Protein AF-A0A7S1XGS2-F1 (afdb_monomer_lite)

Secondary structure (DSSP, 8-state):
---GGGTT-B-SSSB-EEEEEEEEE--SS-EEEEEEEEEE-SBBSBGGGSSSBGGGGG--TTTT------GGG---B--BTTS-TT-B--SS-TT----TT--------BEEEEEEEEEES-GGGGGGPPPPPHHHHHHHHHHHHHHHHHH-BS-S-TTB--EEEEE------S-PPPPPHHHHHHHHHHHHHHHHHHHHHHHHTPPPPPTTS-TTSPPPHHHHS---

Radius of gyration: 19.4 Å; chains: 1; bounding box: 60×34×54 Å

Foldseek 3Di:
DAPPPQQCAAELFFRFGKFKDWDWDPDVQIKIKMKIKTFNAQFDQAQLNDPHGLLLVLDDPCLQNNDDDDPVSNPQFQRGNQDPRPDGPDPDDPVPDDPPPPRDPPLPQGEMEMEMEMEGPDPVSRVQDDDQDPVLQVLLQVLLLLLQVSRGVPGPDPSYPYYYGYDYDDDDDDDYDPCDVVNSVSSSVSSSSRSNSRRSSRQSVRDADPPPPDPPGRYGSVVVDPHD

Sequence (228 aa):
SSIGVGMGATTADARGGVGQASVLVQLSPRVVVSALVVNNAAGTSLHNGGPSFNAAILEQGAEFGDVRPDSARHDGQYRCKIDGDDMRYAADDPGWMSDASRQTAVHAANTVIGVIAVGVDDSSEAELWGCLERAQLERVAAMAHDGIARALRPAHTPFDGDSLFVVCPQTARKNQSPVTNELIARIGNAAADCVARSLARAIYNAEPLPHNAMDTAPKAYCERFSRQ

pLDDT: mean 83.71, std 16.56, range [40.81, 98.88]

Organism: NCBI:txid1077150

InterPro domains:
  IPR005321 Peptidase S58, DmpA [PF03576] (3-210)
  IPR005321 Peptidase S58, DmpA [PTHR36512] (3-212)
  IPR016117 ArgJ-like domain superfamily [SSF56266] (2-211)

Structure (mmCIF, N/CA/C/O backbone):
data_AF-A0A7S1XGS2-F1
#
_entry.id   AF-A0A7S1XGS2-F1
#
loop_
_atom_site.group_PDB
_atom_site.id
_atom_site.type_symbol
_atom_site.label_atom_id
_atom_site.label_alt_id
_atom_site.label_comp_id
_atom_site.label_asym_id
_atom_site.label_entity_id
_atom_site.label_seq_id
_atom_site.pdbx_PDB_ins_code
_atom_site.Cartn_x
_atom_site.Cartn_y
_atom_site.Cartn_z
_atom_site.occupancy
_atom_site.B_iso_or_equiv
_atom_site.auth_seq_id
_atom_site.auth_comp_id
_atom_site.auth_asym_id
_atom_site.auth_atom_id
_atom_site.pdbx_PDB_model_num
ATOM 1 N N . SER A 1 1 ? -6.243 6.775 -12.473 1.00 40.81 1 SER A N 1
ATOM 2 C CA . SER A 1 1 ? -6.217 8.187 -12.919 1.00 40.81 1 SER A CA 1
ATOM 3 C C . SER A 1 1 ? -5.122 8.949 -12.185 1.00 40.81 1 SER A C 1
ATOM 5 O O . SER A 1 1 ? -5.205 9.112 -10.971 1.00 40.81 1 SER A O 1
ATOM 7 N N . SER A 1 2 ? -4.089 9.420 -12.887 1.00 49.09 2 SER A N 1
ATOM 8 C CA . SER A 1 2 ? -3.029 10.265 -12.315 1.00 49.09 2 SER A CA 1
ATOM 9 C C . SER A 1 2 ? -3.486 11.731 -12.225 1.00 49.09 2 SER A C 1
ATOM 11 O O . SER A 1 2 ? -3.139 12.572 -13.048 1.00 49.09 2 SER A O 1
ATOM 13 N N . ILE A 1 3 ? -4.320 12.041 -11.232 1.00 54.72 3 ILE A N 1
ATOM 14 C CA . ILE A 1 3 ? -4.817 13.404 -10.981 1.00 54.72 3 ILE A CA 1
ATOM 15 C C . ILE A 1 3 ? -4.009 14.022 -9.826 1.00 54.72 3 ILE A C 1
ATOM 17 O O . ILE A 1 3 ? -3.728 13.353 -8.832 1.00 54.72 3 ILE A O 1
ATOM 21 N N . GLY A 1 4 ? -3.634 15.299 -9.942 1.00 59.44 4 GLY A N 1
ATOM 22 C CA . GLY A 1 4 ? -2.981 16.056 -8.866 1.00 59.44 4 GLY A CA 1
ATOM 23 C C . GLY A 1 4 ? -1.539 15.620 -8.573 1.00 59.44 4 GLY A C 1
ATOM 24 O O . GLY A 1 4 ? -0.745 15.414 -9.489 1.00 59.44 4 GLY A O 1
ATOM 25 N N . VAL A 1 5 ? -1.199 15.489 -7.284 1.00 59.38 5 VAL A N 1
ATOM 26 C CA . VAL A 1 5 ? 0.175 15.267 -6.772 1.00 59.38 5 VAL A CA 1
ATOM 27 C C . VAL A 1 5 ? 0.842 14.002 -7.346 1.00 59.38 5 VAL A C 1
ATOM 29 O O . VAL A 1 5 ? 2.064 13.919 -7.399 1.00 59.38 5 VAL A O 1
ATOM 32 N N . GLY A 1 6 ? 0.062 13.037 -7.848 1.00 66.94 6 GLY A N 1
ATOM 33 C CA . GLY A 1 6 ? 0.576 11.800 -8.445 1.00 66.94 6 GLY A CA 1
ATOM 34 C C . GLY A 1 6 ? 0.951 11.866 -9.932 1.00 66.94 6 GLY A C 1
ATOM 35 O O . GLY A 1 6 ? 1.440 10.870 -10.452 1.00 66.94 6 GLY A O 1
ATOM 36 N N . MET A 1 7 ? 0.732 12.979 -10.648 1.00 74.19 7 MET A N 1
ATOM 37 C CA . MET A 1 7 ? 0.996 13.042 -12.101 1.00 74.19 7 MET A CA 1
ATOM 38 C C . MET A 1 7 ? 2.484 12.843 -12.432 1.00 74.19 7 MET A C 1
ATOM 40 O O . MET A 1 7 ? 2.830 12.089 -13.339 1.00 74.19 7 MET A O 1
ATOM 44 N N . GLY A 1 8 ? 3.370 13.493 -11.676 1.00 81.88 8 GLY A N 1
ATOM 45 C CA . GLY A 1 8 ? 4.821 13.390 -11.857 1.00 81.88 8 GLY A CA 1
ATOM 46 C C . GLY A 1 8 ? 5.468 12.226 -11.108 1.00 81.88 8 GLY A C 1
ATOM 47 O O . GLY A 1 8 ? 6.682 12.068 -11.184 1.00 81.88 8 GLY A O 1
ATOM 48 N N . ALA A 1 9 ? 4.686 11.436 -10.371 1.00 88.38 9 ALA A N 1
ATOM 49 C CA . ALA A 1 9 ? 5.225 10.389 -9.522 1.00 88.38 9 ALA A CA 1
ATOM 50 C C . ALA A 1 9 ? 5.793 9.237 -10.362 1.00 88.38 9 ALA A C 1
ATOM 52 O O . ALA A 1 9 ? 5.210 8.819 -11.367 1.00 88.38 9 ALA A O 1
ATOM 53 N N . THR A 1 10 ? 6.934 8.710 -9.936 1.00 90.31 10 THR A N 1
ATOM 54 C CA . THR A 1 10 ? 7.621 7.578 -10.567 1.00 90.31 10 THR A CA 1
ATOM 55 C C . THR A 1 10 ? 8.097 6.594 -9.505 1.00 90.31 10 THR A C 1
ATOM 57 O O . THR A 1 10 ? 8.227 6.940 -8.335 1.00 90.31 10 THR A O 1
ATOM 60 N N . THR A 1 11 ? 8.380 5.366 -9.910 1.00 89.44 11 THR A N 1
ATOM 61 C CA . THR A 1 11 ? 9.191 4.396 -9.155 1.00 89.44 11 THR A CA 1
ATOM 62 C C . THR A 1 11 ? 10.438 4.067 -9.972 1.00 89.44 11 THR A C 1
ATOM 64 O O . THR A 1 11 ? 10.646 4.693 -11.014 1.00 89.44 11 THR A O 1
ATOM 67 N N . ALA A 1 12 ? 11.277 3.136 -9.512 1.00 88.31 12 ALA A N 1
ATOM 68 C CA . ALA A 1 12 ? 12.492 2.750 -10.235 1.00 88.31 12 ALA A CA 1
ATOM 69 C C . ALA A 1 12 ? 12.235 2.400 -11.713 1.00 88.31 12 ALA A C 1
ATOM 71 O O . ALA A 1 12 ? 12.985 2.817 -12.585 1.00 88.31 12 ALA A O 1
ATOM 72 N N . ASP A 1 13 ? 11.160 1.667 -12.003 1.00 87.50 13 ASP A N 1
ATOM 73 C CA . ASP A 1 13 ? 10.943 1.049 -13.314 1.00 87.50 13 ASP A CA 1
ATOM 74 C C . ASP A 1 13 ? 9.531 1.257 -13.886 1.00 87.50 13 ASP A C 1
ATOM 76 O O . ASP A 1 13 ? 9.227 0.798 -14.990 1.00 87.50 13 ASP A O 1
ATOM 80 N N . ALA A 1 14 ? 8.648 1.957 -13.173 1.00 91.56 14 ALA A N 1
ATOM 81 C CA . ALA A 1 14 ? 7.294 2.242 -13.635 1.00 91.56 14 ALA A CA 1
ATOM 82 C C . ALA A 1 14 ? 6.805 3.626 -13.200 1.00 91.56 14 ALA A C 1
ATOM 84 O O . ALA A 1 14 ? 7.286 4.209 -12.222 1.00 91.56 14 ALA A O 1
ATOM 85 N N . ARG A 1 15 ? 5.796 4.146 -13.906 1.00 92.12 15 ARG A N 1
ATOM 86 C CA . ARG A 1 15 ? 5.037 5.320 -13.450 1.00 92.12 15 ARG A CA 1
ATOM 87 C C . ARG A 1 15 ? 4.472 5.067 -12.057 1.00 92.12 15 ARG A C 1
ATOM 89 O O . ARG A 1 15 ? 3.866 4.030 -11.807 1.00 92.12 15 ARG A O 1
ATOM 96 N N . GLY A 1 16 ? 4.674 6.049 -11.190 1.00 92.31 16 GLY A N 1
ATOM 97 C CA . GLY A 1 16 ? 4.050 6.166 -9.886 1.00 92.31 16 GLY A CA 1
ATOM 98 C C . GLY A 1 16 ? 2.621 6.678 -10.014 1.00 92.31 16 GLY A C 1
ATOM 99 O O . GLY A 1 16 ? 2.077 6.819 -11.112 1.00 92.31 16 GLY A O 1
ATOM 100 N N . GLY A 1 17 ? 2.013 7.020 -8.886 1.00 94.00 17 GLY A N 1
ATOM 101 C CA . GLY A 1 17 ? 0.684 7.612 -8.917 1.00 94.00 17 GLY A CA 1
ATOM 102 C C . GLY A 1 17 ? 0.006 7.658 -7.566 1.00 94.00 17 GLY A C 1
ATOM 103 O O . GLY A 1 17 ? 0.653 7.561 -6.526 1.00 94.00 17 GLY A O 1
ATOM 104 N N . VAL A 1 18 ? -1.316 7.799 -7.603 1.00 96.00 18 VAL A N 1
ATOM 105 C CA . VAL A 1 18 ? -2.184 7.732 -6.426 1.00 96.00 18 VAL A CA 1
ATOM 106 C C . VAL A 1 18 ? -2.876 6.378 -6.406 1.00 96.00 18 VAL A C 1
ATOM 108 O O . VAL A 1 18 ? -3.416 5.946 -7.426 1.00 96.00 18 VAL A O 1
ATOM 111 N N . GLY A 1 19 ? -2.897 5.727 -5.249 1.00 96.81 19 GLY A N 1
ATOM 112 C CA . GLY A 1 19 ? -3.622 4.482 -5.041 1.00 96.81 19 GLY A CA 1
ATOM 113 C C . GLY A 1 19 ? -4.365 4.478 -3.715 1.00 96.81 19 GLY A C 1
ATOM 114 O O . GLY A 1 19 ? -3.991 5.177 -2.775 1.00 96.81 19 GLY A O 1
ATOM 115 N N . GLN A 1 20 ? -5.439 3.698 -3.661 1.00 97.62 20 GLN A N 1
ATOM 116 C CA . GLN A 1 20 ? -6.302 3.581 -2.493 1.00 97.62 20 GLN A CA 1
ATOM 117 C C . GLN A 1 20 ? -6.726 2.130 -2.310 1.00 97.62 20 G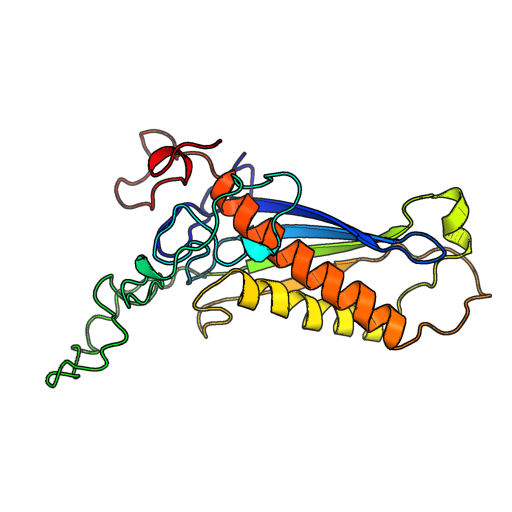LN A C 1
ATOM 119 O O . GLN A 1 20 ? -7.010 1.451 -3.292 1.00 97.62 20 GLN A O 1
ATOM 124 N N . ALA A 1 21 ? -6.791 1.674 -1.066 1.00 98.25 21 ALA A N 1
ATOM 125 C CA . ALA A 1 21 ? -7.354 0.386 -0.690 1.00 98.25 21 ALA A CA 1
ATOM 126 C C . ALA A 1 21 ? -8.008 0.479 0.692 1.00 98.25 21 ALA A C 1
ATOM 128 O O . ALA A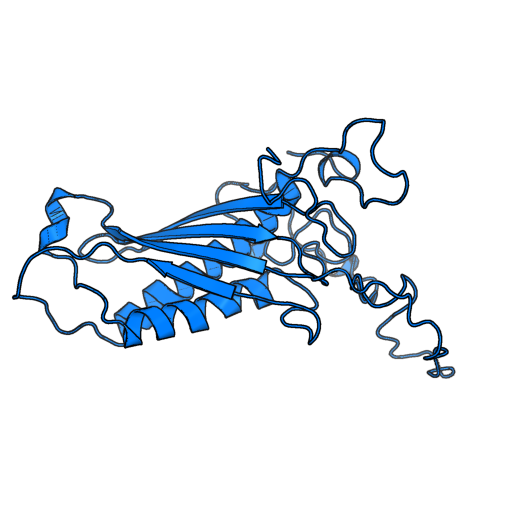 1 21 ? -7.673 1.349 1.501 1.00 98.25 21 ALA A O 1
ATOM 129 N N . SER A 1 22 ? -8.945 -0.423 0.963 1.00 97.38 22 SER A N 1
ATOM 130 C CA . SER A 1 22 ? -9.620 -0.518 2.255 1.00 97.38 22 SER A CA 1
ATOM 131 C C . SER A 1 22 ? -9.904 -1.963 2.635 1.00 97.38 22 SER A C 1
ATOM 133 O O . SER A 1 22 ? -9.899 -2.867 1.794 1.00 97.38 22 SER A O 1
ATOM 135 N N . VAL A 1 23 ? -10.155 -2.181 3.920 1.00 96.69 23 VAL A N 1
ATOM 136 C CA . VAL A 1 23 ? -10.553 -3.473 4.468 1.00 96.69 23 VAL A CA 1
ATOM 137 C C . VAL A 1 23 ? -11.503 -3.279 5.644 1.00 96.69 23 VAL A C 1
ATOM 139 O O . VAL A 1 23 ? -11.354 -2.348 6.439 1.00 96.69 23 VAL A O 1
ATOM 142 N N . LEU A 1 24 ? -12.470 -4.187 5.750 1.00 95.19 24 LEU A N 1
ATOM 143 C CA . LEU A 1 24 ? -13.304 -4.341 6.933 1.00 95.19 24 LEU A CA 1
ATOM 144 C C . LEU A 1 24 ? -12.606 -5.274 7.920 1.00 95.19 24 LEU A C 1
ATOM 146 O O . LEU A 1 24 ? -12.308 -6.427 7.609 1.00 95.19 24 LEU A O 1
ATOM 150 N N . VAL A 1 25 ? -12.359 -4.780 9.125 1.00 91.44 25 VAL A N 1
ATOM 151 C CA . VAL A 1 25 ? -11.838 -5.566 10.238 1.00 91.44 25 VAL A CA 1
ATOM 152 C C . VAL A 1 25 ? -13.026 -6.030 11.071 1.00 91.44 25 VAL A C 1
ATOM 154 O O . VAL A 1 25 ? -13.755 -5.215 11.639 1.00 91.44 25 VAL A O 1
ATOM 157 N N . GLN A 1 26 ? -13.210 -7.352 11.151 1.00 87.44 26 GLN A N 1
ATOM 158 C CA . GLN A 1 26 ? -14.322 -7.985 11.866 1.00 87.44 26 GLN A CA 1
ATOM 159 C C . GLN A 1 26 ? -14.148 -7.862 13.390 1.00 87.44 26 GLN A C 1
ATOM 161 O O . GLN A 1 26 ? -13.702 -8.780 14.087 1.00 87.44 26 GLN A O 1
ATOM 166 N N . LEU A 1 27 ? -14.438 -6.669 13.884 1.00 83.38 27 LEU A N 1
ATOM 167 C CA . LEU A 1 27 ? -14.527 -6.270 15.279 1.00 83.38 27 LEU A CA 1
ATOM 168 C C . LEU A 1 27 ? -16.000 -5.985 15.614 1.00 83.38 27 LEU A C 1
ATOM 170 O O . LEU A 1 27 ? -16.856 -5.980 14.727 1.00 83.38 27 LEU A O 1
ATOM 174 N N . SER A 1 28 ? -16.286 -5.762 16.893 1.00 80.06 28 SER A N 1
ATOM 175 C CA . SER A 1 28 ? -17.567 -5.234 17.366 1.00 80.06 28 SER A CA 1
ATOM 176 C C . SER A 1 28 ? -17.270 -3.916 18.091 1.00 80.06 28 SER A C 1
ATOM 178 O O . SER A 1 28 ? -16.709 -3.978 19.187 1.00 80.06 28 SER A O 1
ATOM 180 N N . PRO A 1 29 ? -17.566 -2.744 17.502 1.00 82.31 29 PRO A N 1
ATOM 181 C CA . PRO A 1 29 ? -18.213 -2.526 16.201 1.00 82.31 29 PRO A CA 1
ATOM 182 C C . PRO A 1 29 ? -17.308 -2.862 15.008 1.00 82.31 29 PRO A C 1
ATOM 184 O O . PRO A 1 29 ? -16.090 -3.001 15.166 1.00 82.31 29 PRO A O 1
ATOM 187 N N . ARG A 1 30 ? -17.887 -2.992 13.808 1.00 88.44 30 ARG A N 1
ATOM 188 C CA . ARG A 1 30 ? -17.093 -3.240 12.589 1.00 88.44 30 ARG A CA 1
ATOM 189 C C . ARG A 1 30 ? -16.266 -2.012 12.238 1.00 88.44 30 ARG A C 1
ATOM 191 O O . ARG A 1 30 ? -16.790 -0.904 12.156 1.00 88.44 30 ARG A O 1
ATOM 198 N N . VAL A 1 31 ? -14.978 -2.227 11.986 1.00 90.50 31 VAL A N 1
ATOM 199 C CA . VAL A 1 31 ? -14.021 -1.149 11.717 1.00 90.50 31 VAL A CA 1
ATOM 200 C C . VAL A 1 31 ? -13.616 -1.177 10.256 1.00 90.50 31 VAL A C 1
ATOM 202 O O . VAL A 1 31 ? -13.210 -2.217 9.746 1.00 90.50 31 VAL A O 1
ATOM 205 N N . VAL A 1 32 ? -13.665 -0.027 9.598 1.00 93.75 32 VAL A N 1
ATOM 206 C CA . VAL A 1 32 ? -13.067 0.186 8.283 1.00 93.75 32 VAL A CA 1
ATOM 207 C C . VAL A 1 32 ? -11.685 0.793 8.480 1.00 93.75 32 VAL A C 1
ATOM 209 O O . VAL A 1 32 ? -11.529 1.815 9.151 1.00 93.75 32 VAL A O 1
ATOM 212 N N . VAL A 1 33 ? -10.683 0.183 7.854 1.00 96.75 33 VAL A N 1
ATOM 213 C CA . VAL A 1 33 ? -9.361 0.788 7.671 1.00 96.75 33 VAL A CA 1
ATOM 214 C C . VAL A 1 33 ? -9.173 1.042 6.186 1.00 96.75 33 VAL A C 1
ATOM 216 O O . VAL A 1 33 ? -9.417 0.161 5.365 1.00 96.75 33 VAL A O 1
ATOM 219 N N . SER A 1 34 ? -8.755 2.249 5.827 1.00 97.81 34 SER A N 1
ATOM 220 C CA . SER A 1 34 ? -8.467 2.620 4.443 1.00 97.81 34 SER A CA 1
ATOM 221 C C . SER A 1 34 ? -7.165 3.396 4.359 1.00 97.81 34 SER A C 1
ATOM 223 O O . SER A 1 34 ? -6.823 4.120 5.289 1.00 97.81 34 SER A O 1
ATOM 225 N N . ALA A 1 35 ? -6.441 3.248 3.256 1.00 98.56 35 ALA A N 1
ATOM 226 C CA . ALA A 1 35 ? -5.241 4.018 2.965 1.00 98.56 35 ALA A CA 1
ATOM 227 C C . ALA A 1 35 ? -5.378 4.684 1.596 1.00 98.56 35 ALA A C 1
ATOM 229 O O . ALA A 1 35 ? -5.864 4.062 0.654 1.00 98.56 35 ALA A O 1
ATOM 230 N N . LEU A 1 36 ? -4.942 5.937 1.497 1.00 98.25 36 LEU A N 1
ATOM 231 C CA . LEU A 1 36 ? -4.746 6.683 0.257 1.00 98.25 36 LEU A CA 1
ATOM 232 C C . LEU A 1 36 ? -3.279 7.109 0.217 1.00 98.25 36 LEU A C 1
ATOM 234 O O . LEU A 1 36 ? -2.825 7.814 1.118 1.00 98.25 36 LEU A O 1
ATOM 238 N N . VAL A 1 37 ? -2.541 6.687 -0.805 1.00 97.81 37 VAL A N 1
ATOM 239 C CA . VAL A 1 37 ? -1.091 6.907 -0.895 1.00 97.81 37 VAL A CA 1
ATOM 240 C C . VAL A 1 37 ? -0.700 7.473 -2.252 1.00 97.81 37 VAL A C 1
ATOM 242 O O . VAL A 1 37 ? -1.301 7.146 -3.277 1.00 97.81 37 VAL A O 1
ATOM 245 N N . VAL A 1 38 ? 0.347 8.287 -2.255 1.00 97.00 38 VAL A N 1
ATOM 246 C CA . VAL A 1 38 ? 1.090 8.694 -3.442 1.00 97.00 38 VAL A CA 1
ATOM 247 C C . VAL A 1 38 ? 2.395 7.909 -3.459 1.00 97.00 38 VAL A C 1
ATOM 249 O O . VAL A 1 38 ? 3.187 8.001 -2.523 1.00 97.00 38 VAL A O 1
ATOM 252 N N . ASN A 1 39 ? 2.611 7.132 -4.517 1.00 95.94 39 ASN A N 1
ATOM 253 C CA . ASN A 1 39 ? 3.807 6.320 -4.695 1.00 95.94 39 ASN A CA 1
ATOM 254 C C . ASN A 1 39 ? 4.808 7.045 -5.602 1.00 95.94 39 ASN A C 1
ATOM 256 O O . ASN A 1 39 ? 4.676 6.987 -6.825 1.00 95.94 39 ASN A O 1
ATOM 260 N N . ASN A 1 40 ? 5.783 7.727 -4.998 1.00 94.06 40 ASN A N 1
ATOM 261 C CA . ASN A 1 40 ? 6.955 8.286 -5.674 1.00 94.06 40 ASN A CA 1
ATOM 262 C C . ASN A 1 40 ? 8.262 7.697 -5.100 1.00 94.06 40 ASN A C 1
ATOM 264 O O . ASN A 1 40 ? 9.261 8.403 -4.966 1.00 94.06 40 ASN A O 1
ATOM 268 N N . ALA A 1 41 ? 8.237 6.431 -4.682 1.00 93.50 41 ALA A N 1
ATOM 269 C CA . ALA A 1 41 ? 9.351 5.791 -3.986 1.00 93.50 41 ALA A CA 1
ATOM 270 C C . ALA A 1 41 ? 10.607 5.654 -4.860 1.00 93.50 41 ALA A C 1
ATOM 272 O O . ALA A 1 41 ? 10.523 5.594 -6.091 1.00 93.50 41 ALA A O 1
ATOM 273 N N . ALA A 1 42 ? 11.773 5.548 -4.221 1.00 91.56 42 ALA A N 1
ATOM 274 C CA . ALA A 1 42 ? 13.019 5.221 -4.905 1.00 91.56 42 ALA A CA 1
ATOM 275 C C . ALA A 1 42 ? 13.020 3.782 -5.446 1.00 91.56 42 ALA A C 1
ATOM 277 O O . ALA A 1 42 ? 13.524 3.542 -6.542 1.00 91.56 42 ALA A O 1
ATOM 278 N N . GLY A 1 43 ? 12.460 2.830 -4.692 1.00 92.56 43 GLY A N 1
ATOM 279 C CA . GLY A 1 43 ? 12.413 1.417 -5.068 1.00 92.56 43 GLY A CA 1
ATOM 280 C C . GLY A 1 43 ? 11.311 1.054 -6.062 1.00 92.56 43 GLY A C 1
ATOM 281 O O . GLY A 1 43 ? 10.545 1.903 -6.523 1.00 92.56 43 GLY A O 1
ATOM 282 N N . THR A 1 44 ? 11.222 -0.237 -6.393 1.00 93.69 44 THR A N 1
ATOM 283 C CA . THR A 1 44 ? 10.165 -0.778 -7.261 1.00 93.69 44 THR A CA 1
ATOM 284 C C . THR A 1 44 ? 9.034 -1.425 -6.463 1.00 93.69 44 THR A C 1
ATOM 286 O O . THR A 1 44 ? 9.269 -2.081 -5.444 1.00 93.69 44 THR A O 1
ATOM 289 N N . SER A 1 45 ? 7.796 -1.274 -6.951 1.00 95.75 45 SER A N 1
ATOM 290 C CA . SER A 1 45 ? 6.645 -2.062 -6.482 1.00 95.75 45 SER A CA 1
ATOM 291 C C . SER A 1 45 ? 6.433 -3.362 -7.257 1.00 95.75 45 SER A C 1
ATOM 293 O O . SER A 1 45 ? 5.639 -4.212 -6.843 1.00 95.75 45 SER A O 1
ATOM 295 N N . LEU A 1 46 ? 7.120 -3.516 -8.388 1.00 94.94 46 LEU A N 1
ATOM 296 C CA . LEU A 1 46 ? 7.029 -4.694 -9.230 1.00 94.94 46 LEU A CA 1
ATOM 297 C C . LEU A 1 46 ? 7.937 -5.792 -8.687 1.00 94.94 46 LEU A C 1
ATOM 299 O O . LEU A 1 46 ? 9.085 -5.566 -8.304 1.00 94.94 46 LEU A O 1
ATOM 303 N N . HIS A 1 47 ? 7.416 -7.010 -8.685 1.00 93.44 47 HIS A N 1
ATOM 304 C CA . HIS A 1 47 ? 8.190 -8.184 -8.334 1.00 93.44 47 HIS A CA 1
ATOM 305 C C . HIS A 1 47 ? 9.040 -8.599 -9.535 1.00 93.44 47 HIS A C 1
ATOM 307 O O . HIS A 1 47 ? 8.491 -8.976 -10.570 1.00 93.44 47 HIS A O 1
ATOM 313 N N . ASN A 1 48 ? 10.366 -8.497 -9.403 1.00 88.50 48 ASN A N 1
ATOM 314 C CA . ASN A 1 48 ? 11.350 -8.818 -10.448 1.00 88.50 48 ASN A CA 1
ATOM 315 C C . ASN A 1 48 ? 11.042 -8.152 -11.804 1.00 88.50 48 ASN A C 1
ATOM 317 O O . ASN A 1 48 ? 11.080 -8.786 -12.854 1.00 88.50 48 ASN A O 1
ATOM 321 N N . GLY A 1 49 ? 10.657 -6.872 -11.777 1.00 88.94 49 GLY A N 1
ATOM 322 C CA . GLY A 1 49 ? 10.311 -6.115 -12.983 1.00 88.94 49 GLY A CA 1
ATOM 323 C C . GLY A 1 49 ? 8.893 -6.356 -13.514 1.00 88.94 49 GLY A C 1
ATOM 324 O O . GLY A 1 49 ? 8.517 -5.706 -14.488 1.00 88.94 49 GLY A O 1
ATOM 325 N N . GLY A 1 50 ? 8.089 -7.210 -12.868 1.00 91.88 50 GLY A N 1
ATOM 326 C CA . GLY A 1 50 ? 6.665 -7.424 -13.145 1.00 91.88 50 GLY A CA 1
ATOM 327 C C . GLY A 1 50 ? 6.377 -8.649 -14.025 1.00 91.88 50 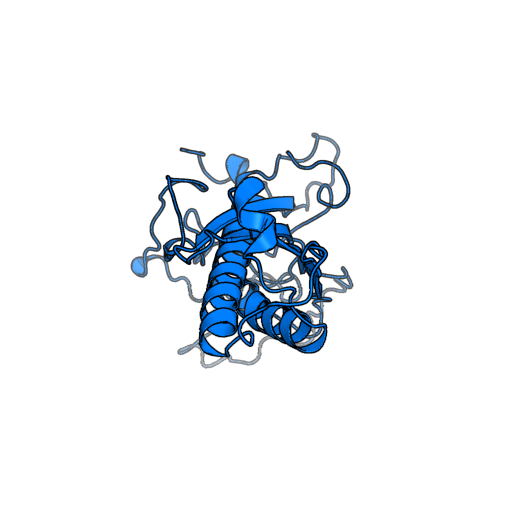GLY A C 1
ATOM 328 O O . GLY A 1 50 ? 7.264 -9.464 -14.282 1.00 91.88 50 GLY A O 1
ATOM 329 N N . PRO A 1 51 ? 5.131 -8.823 -14.509 1.00 93.69 51 PRO A N 1
ATOM 330 C CA . PRO A 1 51 ? 3.900 -8.075 -14.216 1.00 93.69 51 PRO A CA 1
ATOM 331 C C . PRO A 1 51 ? 3.352 -8.186 -12.786 1.00 93.69 51 PRO A C 1
ATOM 333 O O . PRO A 1 51 ? 2.495 -7.383 -12.430 1.00 93.69 51 PRO A O 1
ATOM 336 N N . SER A 1 52 ? 3.793 -9.152 -11.972 1.00 94.88 52 SER A N 1
ATOM 337 C CA . SER A 1 52 ? 3.340 -9.284 -10.578 1.00 94.88 52 SER A CA 1
ATOM 338 C C . SER A 1 52 ? 3.893 -8.171 -9.685 1.00 94.88 52 SER A C 1
ATOM 340 O O . SER A 1 52 ? 4.981 -7.651 -9.935 1.00 94.88 52 SER A O 1
ATOM 342 N N . PHE A 1 53 ? 3.190 -7.859 -8.599 1.00 96.31 53 PHE A N 1
ATOM 343 C CA . PHE A 1 53 ? 3.623 -6.891 -7.587 1.00 96.31 53 PHE A CA 1
ATOM 344 C C . PHE A 1 53 ? 4.254 -7.576 -6.373 1.00 96.31 53 PHE A C 1
ATOM 346 O O . PHE A 1 53 ? 3.904 -8.708 -6.043 1.00 96.31 53 PHE A O 1
ATOM 353 N N . ASN A 1 54 ? 5.124 -6.873 -5.643 1.00 96.19 54 ASN A N 1
ATOM 354 C CA . ASN A 1 54 ? 5.633 -7.369 -4.353 1.00 96.19 54 ASN A CA 1
ATOM 355 C C . ASN A 1 54 ? 4.486 -7.602 -3.350 1.00 96.19 54 ASN A C 1
ATOM 357 O O . ASN A 1 54 ? 4.488 -8.582 -2.609 1.00 96.19 54 ASN A O 1
ATOM 361 N N . ALA A 1 55 ? 3.452 -6.757 -3.405 1.00 97.19 55 ALA A N 1
ATOM 362 C CA . ALA A 1 55 ? 2.249 -6.871 -2.584 1.00 97.19 55 ALA A CA 1
ATOM 363 C C . ALA A 1 55 ? 1.225 -7.906 -3.100 1.00 97.19 55 ALA A C 1
ATOM 365 O O . ALA A 1 55 ? 0.116 -7.961 -2.574 1.00 97.19 55 ALA A O 1
ATOM 366 N N . ALA A 1 56 ? 1.549 -8.731 -4.106 1.00 95.75 56 ALA A N 1
ATOM 367 C CA . ALA A 1 56 ? 0.555 -9.589 -4.760 1.00 95.75 56 ALA A CA 1
ATOM 368 C C . ALA A 1 56 ? -0.084 -10.651 -3.856 1.00 95.75 56 ALA A C 1
ATOM 370 O O . ALA A 1 56 ? -1.217 -11.064 -4.079 1.00 95.75 56 ALA A O 1
ATOM 371 N N . ILE A 1 57 ? 0.588 -11.055 -2.778 1.00 94.56 57 ILE A N 1
ATOM 372 C CA . ILE A 1 57 ? -0.004 -11.961 -1.782 1.00 94.56 57 ILE A CA 1
ATOM 373 C C . ILE A 1 57 ? -1.133 -11.310 -0.965 1.00 94.56 57 ILE A C 1
ATOM 375 O O . ILE A 1 57 ? -1.913 -12.022 -0.341 1.00 94.56 57 ILE A O 1
ATOM 379 N N . LEU A 1 58 ? -1.207 -9.976 -0.961 1.00 96.31 58 LEU A N 1
ATOM 380 C CA . LEU A 1 58 ? -2.202 -9.180 -0.239 1.00 96.31 58 LEU A CA 1
ATOM 381 C C . LEU A 1 58 ? -3.360 -8.743 -1.145 1.00 96.31 58 LEU A C 1
ATOM 383 O O . LEU A 1 58 ? -4.241 -8.008 -0.700 1.00 96.31 58 LEU A O 1
ATOM 387 N N . GLU A 1 59 ? -3.348 -9.144 -2.416 1.00 95.44 59 GLU A N 1
ATOM 388 C CA . GLU A 1 59 ? -4.379 -8.778 -3.379 1.00 95.44 59 GLU A CA 1
ATOM 389 C C . GLU A 1 59 ? -5.763 -9.267 -2.944 1.00 95.44 59 GLU A C 1
ATOM 391 O O . GLU A 1 59 ? -5.928 -10.384 -2.452 1.00 95.44 59 GLU A O 1
ATOM 396 N N . GLN A 1 60 ? -6.775 -8.429 -3.161 1.00 95.44 60 GLN A N 1
ATOM 397 C CA . GLN A 1 60 ? -8.175 -8.782 -2.949 1.00 95.44 60 GLN A CA 1
ATOM 398 C C . GLN A 1 60 ? -8.942 -8.493 -4.232 1.00 95.44 60 GLN A C 1
ATOM 400 O O . GLN A 1 60 ? -8.739 -7.447 -4.833 1.00 95.44 60 GLN A O 1
ATOM 405 N N . GLY A 1 61 ? -9.806 -9.414 -4.662 1.00 94.12 61 GLY A N 1
ATOM 406 C CA . GLY A 1 61 ? -10.716 -9.180 -5.789 1.00 94.12 61 GLY A CA 1
ATOM 407 C C . GLY A 1 61 ? -10.044 -8.765 -7.104 1.00 94.12 61 GLY A C 1
ATOM 408 O O . GLY A 1 61 ? -10.619 -7.951 -7.818 1.00 94.12 61 GLY A O 1
ATOM 409 N N . ALA A 1 62 ? -8.845 -9.283 -7.399 1.00 94.31 62 ALA A N 1
ATOM 410 C CA . ALA A 1 62 ? -8.064 -8.944 -8.596 1.00 94.31 62 ALA A CA 1
ATOM 411 C C . ALA A 1 62 ? -7.788 -7.430 -8.769 1.00 94.31 62 ALA A C 1
ATOM 413 O O . ALA A 1 62 ? -7.677 -6.928 -9.887 1.00 94.31 62 ALA A O 1
ATOM 414 N N . GLU A 1 63 ? -7.685 -6.686 -7.660 1.00 94.19 63 GLU A N 1
ATOM 415 C CA . GLU A 1 63 ? -7.495 -5.227 -7.630 1.00 94.19 63 GLU A CA 1
ATOM 416 C C . GLU A 1 63 ? -6.297 -4.692 -8.433 1.00 94.19 63 GLU A C 1
ATOM 418 O O . GLU A 1 63 ? -6.251 -3.491 -8.725 1.00 94.19 63 GLU A O 1
ATOM 423 N N . PHE A 1 64 ? -5.320 -5.536 -8.756 1.00 94.12 64 PHE A N 1
ATOM 424 C CA . PHE A 1 64 ? -4.176 -5.200 -9.598 1.00 94.12 64 PHE A CA 1
ATOM 425 C C . PHE A 1 64 ? -3.738 -6.376 -10.499 1.00 94.12 64 PHE A C 1
ATOM 427 O O . PHE A 1 64 ? -2.561 -6.499 -10.847 1.00 94.12 64 PHE A O 1
ATOM 434 N N . GLY A 1 65 ? -4.708 -7.187 -10.941 1.00 91.81 65 GLY A N 1
ATOM 435 C CA . GLY A 1 65 ? -4.577 -8.128 -12.058 1.00 91.81 65 GLY A CA 1
ATOM 436 C C . GLY A 1 65 ? -4.452 -9.618 -11.713 1.00 91.81 65 GLY A C 1
ATOM 437 O O . GLY A 1 65 ? -4.242 -10.397 -12.638 1.00 91.81 65 GLY A O 1
ATOM 438 N N . ASP A 1 66 ? -4.542 -10.021 -10.437 1.00 93.88 66 ASP A N 1
ATOM 439 C CA . ASP A 1 66 ? -4.419 -11.421 -9.955 1.00 93.88 66 ASP A CA 1
ATOM 440 C C . ASP A 1 66 ? -3.175 -12.157 -10.495 1.00 93.88 66 ASP A C 1
ATOM 442 O O . ASP A 1 66 ? -3.161 -13.363 -10.758 1.00 93.88 66 ASP A O 1
ATOM 446 N N . VAL A 1 67 ? -2.082 -11.410 -10.678 1.00 93.75 67 VAL A N 1
ATOM 447 C CA . VAL A 1 67 ? -0.820 -11.950 -11.187 1.00 93.75 67 VAL A CA 1
ATOM 448 C C . VAL A 1 67 ? 0.075 -12.347 -10.019 1.00 93.75 67 VAL A C 1
ATOM 450 O O . VAL A 1 67 ? 0.659 -11.504 -9.331 1.00 93.75 67 VAL A O 1
ATOM 453 N N . ARG A 1 68 ? 0.227 -13.658 -9.814 1.00 91.12 68 ARG A N 1
ATOM 454 C CA . ARG A 1 68 ? 1.048 -14.212 -8.731 1.00 91.12 68 ARG A CA 1
ATOM 455 C C . ARG A 1 68 ? 2.552 -14.011 -8.977 1.00 91.12 68 ARG A C 1
ATOM 457 O O . ARG A 1 68 ? 2.994 -14.121 -10.122 1.00 91.12 68 ARG A O 1
ATOM 464 N N . PRO A 1 69 ? 3.347 -13.757 -7.919 1.00 89.56 69 PRO A N 1
ATOM 465 C CA . PRO A 1 69 ? 4.803 -13.759 -8.006 1.00 89.56 69 PRO A CA 1
ATOM 466 C C . PRO A 1 69 ? 5.324 -15.124 -8.458 1.00 89.56 69 PRO A C 1
ATOM 468 O O . PRO A 1 69 ? 4.876 -16.156 -7.960 1.00 89.56 69 PRO A O 1
ATOM 471 N N . ASP A 1 70 ? 6.296 -15.114 -9.365 1.00 85.50 70 ASP A N 1
ATOM 472 C CA . ASP A 1 70 ? 6.977 -16.310 -9.855 1.00 85.50 70 ASP A CA 1
ATOM 473 C C . ASP A 1 70 ? 8.463 -16.233 -9.488 1.00 85.50 70 ASP A C 1
ATOM 475 O O . ASP A 1 70 ? 9.194 -15.365 -9.975 1.00 85.50 70 ASP A O 1
ATOM 479 N N . SER A 1 71 ? 8.915 -17.140 -8.619 1.00 80.50 71 SER A N 1
ATOM 480 C CA . SER A 1 71 ? 10.311 -17.195 -8.179 1.00 80.50 71 SER A CA 1
ATOM 481 C C . SER A 1 71 ? 11.273 -17.555 -9.311 1.00 80.50 71 SER A C 1
ATOM 483 O O . SER A 1 71 ? 12.435 -17.155 -9.253 1.00 80.50 71 SER A O 1
ATOM 485 N N . ALA A 1 72 ? 10.804 -18.222 -10.373 1.00 83.69 72 ALA A N 1
ATOM 486 C CA . ALA A 1 72 ? 11.612 -18.494 -11.559 1.00 83.69 72 ALA A CA 1
ATOM 487 C C . ALA A 1 72 ? 11.975 -17.214 -12.334 1.00 83.69 72 ALA A C 1
ATOM 489 O O . ALA A 1 72 ? 12.894 -17.231 -13.149 1.00 83.69 72 ALA A O 1
ATOM 490 N N . ARG A 1 73 ? 11.285 -16.095 -12.070 1.00 79.69 73 ARG A N 1
ATOM 491 C CA . ARG A 1 73 ? 11.569 -14.782 -12.670 1.00 79.69 73 ARG A CA 1
ATOM 492 C C . ARG A 1 73 ? 12.565 -13.941 -11.880 1.00 79.69 73 ARG A C 1
ATOM 494 O O . ARG A 1 73 ? 12.811 -12.803 -12.265 1.00 79.69 73 ARG A O 1
ATOM 501 N N . HIS A 1 74 ? 13.116 -14.447 -10.779 1.00 82.81 74 HIS A N 1
ATOM 502 C CA . HIS A 1 74 ? 14.113 -13.699 -10.022 1.00 82.81 74 HIS A CA 1
ATOM 503 C C . HIS A 1 74 ? 15.370 -13.450 -10.863 1.00 82.81 74 HIS A C 1
ATOM 505 O O . HIS A 1 74 ? 16.075 -14.382 -11.239 1.00 82.81 74 HIS A O 1
ATOM 511 N N . ASP A 1 75 ? 15.662 -12.177 -11.124 1.00 82.25 75 ASP A N 1
ATOM 512 C CA . ASP A 1 75 ? 16.746 -11.740 -12.011 1.00 82.25 75 ASP A CA 1
ATOM 513 C C . ASP A 1 75 ? 17.957 -11.152 -11.270 1.00 82.25 75 ASP A C 1
ATOM 515 O O . ASP A 1 75 ? 18.935 -10.745 -11.898 1.00 82.25 75 ASP A O 1
ATOM 519 N N . GLY A 1 76 ? 17.902 -11.092 -9.935 1.00 81.12 76 GLY A N 1
ATOM 520 C CA . GLY A 1 76 ? 18.971 -10.549 -9.093 1.00 81.12 76 GLY A CA 1
ATOM 521 C C . GLY A 1 76 ? 19.202 -9.041 -9.241 1.00 81.12 76 GLY A C 1
ATOM 522 O O . GLY A 1 76 ? 20.158 -8.522 -8.658 1.00 81.12 76 GLY A O 1
ATOM 523 N N . GLN A 1 77 ? 18.352 -8.327 -9.986 1.00 82.56 77 GLN A N 1
ATOM 524 C CA . GLN A 1 77 ? 18.511 -6.893 -10.210 1.00 82.56 77 GLN A CA 1
ATOM 525 C C . GLN A 1 77 ? 18.021 -6.092 -9.006 1.00 82.56 77 GLN A C 1
ATOM 527 O O . GLN A 1 77 ? 16.909 -6.285 -8.499 1.00 82.56 77 GLN A O 1
ATOM 532 N N . TYR A 1 78 ? 18.852 -5.152 -8.569 1.00 82.88 78 TYR A N 1
ATOM 533 C CA . TYR A 1 78 ? 18.466 -4.140 -7.607 1.00 82.88 78 TYR A CA 1
ATOM 534 C C . TYR A 1 78 ? 17.890 -2.941 -8.357 1.00 82.88 78 TYR A C 1
ATOM 536 O O . TYR A 1 78 ? 18.584 -2.274 -9.114 1.00 82.88 78 TYR A O 1
ATOM 544 N N . ARG A 1 79 ? 16.596 -2.680 -8.161 1.00 87.75 79 ARG A N 1
ATOM 545 C CA . ARG A 1 79 ? 15.875 -1.604 -8.848 1.00 87.75 79 ARG A CA 1
ATOM 546 C C . ARG A 1 79 ? 15.622 -0.458 -7.888 1.00 87.75 79 ARG A C 1
ATOM 548 O O . ARG A 1 79 ? 14.717 -0.528 -7.059 1.00 87.75 79 ARG A O 1
ATOM 555 N N . CYS A 1 80 ? 16.413 0.594 -8.019 1.00 86.75 80 CYS A N 1
ATOM 556 C CA . CYS A 1 80 ? 16.295 1.819 -7.245 1.00 86.75 80 CYS A CA 1
ATOM 557 C C . CYS A 1 80 ? 16.615 2.993 -8.165 1.00 86.75 80 CYS A C 1
ATOM 559 O O . CYS A 1 80 ? 17.613 2.931 -8.860 1.00 86.75 80 CYS A O 1
ATOM 561 N N . LYS A 1 81 ? 15.840 4.080 -8.143 1.00 83.75 81 LYS A N 1
ATOM 562 C CA . LYS A 1 81 ? 16.084 5.266 -8.995 1.00 83.75 81 LYS A CA 1
ATOM 563 C C . LYS A 1 81 ? 17.467 5.914 -8.834 1.00 83.75 81 LYS A C 1
ATOM 565 O O . LYS A 1 81 ? 17.837 6.780 -9.619 1.00 83.75 81 LYS A O 1
ATOM 570 N N . ILE A 1 82 ? 18.143 5.599 -7.739 1.00 76.25 82 ILE A N 1
ATOM 571 C CA . ILE A 1 82 ? 19.361 6.263 -7.267 1.00 76.25 82 ILE A CA 1
ATOM 572 C C . ILE A 1 82 ? 20.592 5.524 -7.771 1.00 76.25 82 ILE A C 1
ATOM 574 O O . ILE A 1 82 ? 21.628 6.136 -8.016 1.00 76.25 82 ILE A O 1
ATOM 578 N N . ASP A 1 83 ? 20.442 4.217 -7.956 1.00 67.12 83 ASP A N 1
ATOM 579 C CA . ASP A 1 83 ? 21.465 3.362 -8.513 1.00 67.12 83 ASP A CA 1
ATOM 580 C C . ASP A 1 83 ? 21.145 3.167 -9.998 1.00 67.12 83 ASP A C 1
ATOM 582 O O . ASP A 1 83 ? 19.993 2.968 -10.374 1.00 67.12 83 ASP A O 1
ATOM 586 N N . GLY A 1 84 ? 22.150 3.263 -10.869 1.00 57.06 84 GLY A N 1
ATOM 587 C CA . GLY A 1 84 ? 21.948 2.950 -12.285 1.00 57.06 84 GLY A CA 1
ATOM 588 C C . GLY A 1 84 ? 21.471 1.503 -12.484 1.00 57.06 84 GLY A C 1
ATOM 589 O O . GLY A 1 84 ? 21.658 0.657 -11.607 1.00 57.06 84 GLY A O 1
ATOM 590 N N . ASP A 1 85 ? 20.929 1.204 -13.669 1.00 56.03 85 ASP A N 1
ATOM 591 C CA . ASP A 1 85 ? 20.332 -0.097 -14.047 1.00 56.03 85 ASP A CA 1
ATOM 592 C C . ASP A 1 85 ? 21.257 -1.331 -13.882 1.00 56.03 85 ASP A C 1
ATOM 594 O O . ASP A 1 85 ? 20.817 -2.475 -14.024 1.00 56.03 85 ASP A O 1
ATOM 598 N N . ASP A 1 86 ? 22.539 -1.122 -13.572 1.00 54.09 86 ASP A N 1
ATOM 599 C CA . ASP A 1 86 ? 23.579 -2.150 -13.498 1.00 54.09 86 ASP A CA 1
ATOM 600 C C . ASP A 1 86 ? 23.799 -2.741 -12.093 1.00 54.09 86 ASP A C 1
ATOM 602 O O . ASP A 1 86 ? 24.545 -3.716 -11.957 1.00 54.09 86 ASP A O 1
ATOM 606 N N . MET A 1 87 ? 23.167 -2.214 -11.034 1.00 60.97 87 MET A N 1
ATOM 607 C CA . MET A 1 87 ? 23.344 -2.780 -9.690 1.00 60.97 87 MET A CA 1
ATOM 608 C C . MET A 1 87 ? 22.638 -4.138 -9.559 1.00 60.97 87 MET A C 1
ATOM 610 O O . MET A 1 87 ? 21.412 -4.261 -9.607 1.00 60.97 87 MET A O 1
ATOM 614 N N . ARG A 1 88 ? 23.432 -5.193 -9.358 1.00 61.78 88 ARG A N 1
ATOM 615 C CA . ARG A 1 88 ? 22.963 -6.564 -9.116 1.00 61.78 88 ARG A CA 1
ATOM 616 C C . ARG A 1 88 ? 23.472 -7.057 -7.772 1.00 61.78 88 ARG A C 1
ATOM 618 O O . ARG A 1 88 ? 24.618 -6.805 -7.405 1.00 61.78 88 ARG A O 1
ATOM 625 N N . TYR A 1 89 ? 22.645 -7.822 -7.064 1.00 58.72 89 TYR A N 1
ATOM 626 C CA . TYR A 1 89 ? 23.114 -8.615 -5.929 1.00 58.72 89 TYR A CA 1
ATOM 627 C C . TYR A 1 89 ? 23.913 -9.806 -6.479 1.00 58.72 89 TYR A C 1
ATOM 629 O O . TYR A 1 89 ? 23.377 -10.898 -6.648 1.00 58.72 89 TYR A O 1
ATOM 637 N N . ALA A 1 90 ? 25.171 -9.586 -6.862 1.00 55.00 90 ALA A N 1
ATOM 638 C CA . ALA A 1 90 ? 26.039 -10.652 -7.350 1.00 55.00 90 ALA A CA 1
ATOM 639 C C . ALA A 1 90 ? 26.439 -11.575 -6.188 1.00 55.00 90 ALA A C 1
ATOM 641 O O . ALA A 1 90 ? 27.026 -11.113 -5.211 1.00 55.00 90 ALA A O 1
ATOM 642 N N . ALA A 1 91 ? 26.135 -12.871 -6.298 1.00 50.31 91 ALA A N 1
ATOM 643 C CA . ALA A 1 91 ? 26.745 -13.901 -5.454 1.00 50.31 91 ALA A CA 1
ATOM 644 C C . ALA A 1 91 ? 28.077 -14.413 -6.047 1.00 50.31 91 ALA A C 1
ATOM 646 O O . ALA A 1 91 ? 28.945 -14.838 -5.290 1.00 50.31 91 ALA A O 1
ATOM 647 N N . ASP A 1 92 ? 28.274 -14.300 -7.372 1.00 51.84 92 ASP A N 1
ATOM 648 C CA . ASP A 1 92 ? 29.291 -15.088 -8.091 1.00 51.84 92 ASP A CA 1
ATOM 649 C C . ASP A 1 92 ? 30.201 -14.275 -9.043 1.00 51.84 92 ASP A C 1
ATOM 651 O O . ASP A 1 92 ? 30.890 -14.865 -9.875 1.00 51.84 92 ASP A O 1
ATOM 655 N N . ASP A 1 93 ? 30.232 -12.937 -8.955 1.00 50.75 93 ASP A N 1
ATOM 656 C CA . ASP A 1 93 ? 31.148 -12.114 -9.765 1.00 50.75 93 ASP A CA 1
ATOM 657 C C . ASP A 1 93 ? 32.382 -11.681 -8.938 1.00 50.75 93 ASP A C 1
ATOM 659 O O . ASP A 1 93 ? 32.253 -10.843 -8.038 1.00 50.75 93 ASP A O 1
ATOM 663 N N . PRO A 1 94 ? 33.587 -12.228 -9.205 1.00 47.88 94 PRO A N 1
ATOM 664 C CA . PRO A 1 94 ? 34.812 -11.874 -8.485 1.00 47.88 94 PRO A CA 1
ATOM 665 C C . PRO A 1 94 ? 35.310 -10.441 -8.762 1.00 47.88 94 PRO A C 1
ATOM 667 O O . PRO A 1 94 ? 36.280 -10.008 -8.141 1.00 47.88 94 PRO A O 1
ATOM 670 N N . GLY A 1 95 ? 34.657 -9.688 -9.655 1.00 49.72 95 GLY A N 1
ATOM 671 C CA . GLY A 1 95 ? 34.940 -8.282 -9.948 1.00 49.72 95 GLY A CA 1
ATOM 672 C C . GLY A 1 95 ? 34.102 -7.274 -9.151 1.00 49.72 95 GLY A C 1
ATOM 673 O O . GLY A 1 95 ? 33.744 -6.246 -9.717 1.00 49.72 95 GLY A O 1
ATOM 674 N N . TRP A 1 96 ? 33.773 -7.546 -7.877 1.00 47.88 96 TRP A N 1
ATOM 675 C CA . TRP A 1 96 ? 32.827 -6.793 -7.013 1.00 47.88 96 TRP A CA 1
ATOM 676 C C . TRP A 1 96 ? 33.226 -5.341 -6.648 1.00 47.88 96 TRP A C 1
ATOM 678 O O . TRP A 1 96 ? 32.924 -4.834 -5.572 1.00 47.88 96 TRP A O 1
ATOM 688 N N . MET A 1 97 ? 33.902 -4.627 -7.537 1.00 47.25 97 MET A N 1
ATOM 689 C CA . MET A 1 97 ? 34.036 -3.179 -7.463 1.00 47.25 97 MET A CA 1
ATOM 690 C C . MET A 1 97 ? 33.306 -2.587 -8.661 1.00 47.25 97 MET A C 1
ATOM 692 O O . MET A 1 97 ? 33.906 -2.337 -9.706 1.00 47.25 97 MET A O 1
ATOM 696 N N . SER A 1 98 ? 31.999 -2.358 -8.510 1.00 51.88 98 SER A N 1
ATOM 697 C CA . SER A 1 98 ? 31.340 -1.380 -9.367 1.00 51.88 98 SER A CA 1
ATOM 698 C C . SER A 1 98 ? 31.956 -0.015 -9.066 1.00 51.88 98 SER A C 1
ATOM 700 O O . SER A 1 98 ? 32.236 0.334 -7.917 1.00 51.88 98 SER A O 1
ATOM 702 N N . ASP A 1 99 ? 32.252 0.733 -10.122 1.00 45.69 99 ASP A N 1
ATOM 703 C CA . ASP A 1 99 ? 32.799 2.076 -10.026 1.00 45.69 99 ASP A CA 1
ATOM 704 C C . ASP A 1 99 ? 31.792 2.972 -9.282 1.00 45.69 99 ASP A C 1
ATOM 706 O O . ASP A 1 99 ? 30.801 3.435 -9.851 1.00 45.69 99 ASP A O 1
ATOM 710 N N . ALA A 1 100 ? 32.037 3.190 -7.985 1.00 47.94 100 ALA A N 1
ATOM 711 C CA . ALA A 1 100 ? 31.214 4.003 -7.087 1.00 47.94 100 ALA A CA 1
ATOM 712 C C . ALA A 1 100 ? 31.097 5.477 -7.536 1.00 47.94 100 ALA A C 1
ATOM 714 O O . ALA A 1 100 ? 30.415 6.270 -6.891 1.00 47.94 100 ALA A O 1
ATOM 715 N N . SER A 1 101 ? 31.759 5.859 -8.633 1.00 43.41 101 SER A N 1
ATOM 716 C CA . SER A 1 101 ? 31.718 7.199 -9.214 1.00 43.41 101 SER A CA 1
ATOM 717 C C . SER A 1 101 ? 30.503 7.469 -10.113 1.00 43.41 101 SER A C 1
ATOM 719 O O . SER A 1 101 ? 30.256 8.629 -10.448 1.00 43.41 101 SER A O 1
ATOM 721 N N . ARG A 1 102 ? 29.681 6.463 -10.466 1.00 44.59 102 ARG A N 1
ATOM 722 C CA . ARG A 1 102 ? 28.410 6.679 -11.195 1.00 44.59 102 ARG A CA 1
ATOM 723 C C . ARG A 1 102 ? 27.269 7.108 -10.273 1.00 44.59 102 ARG A C 1
ATOM 725 O O . ARG A 1 102 ? 26.167 6.572 -10.315 1.00 44.59 102 ARG A O 1
ATOM 732 N N . GLN A 1 103 ? 27.512 8.139 -9.475 1.00 43.16 103 GLN A N 1
ATOM 733 C CA . GLN A 1 103 ? 26.451 8.832 -8.765 1.00 43.16 103 GLN A CA 1
ATOM 734 C C . GLN A 1 103 ? 25.743 9.735 -9.775 1.00 43.16 103 GLN A C 1
ATOM 736 O O . GLN A 1 103 ? 26.138 10.875 -10.022 1.00 43.16 103 GLN A O 1
ATOM 741 N N . THR A 1 104 ? 24.733 9.191 -10.454 1.00 44.53 104 THR A N 1
ATOM 742 C CA . THR A 1 104 ? 23.869 10.025 -11.285 1.00 44.53 104 THR A CA 1
ATOM 743 C C . THR A 1 104 ? 23.153 10.977 -10.335 1.00 44.53 104 THR A C 1
ATOM 745 O O . THR A 1 104 ? 22.604 10.555 -9.322 1.00 44.53 104 THR A O 1
ATOM 748 N N . ALA A 1 105 ? 23.228 12.278 -10.617 1.00 41.59 105 ALA A N 1
ATOM 749 C CA . ALA A 1 105 ? 22.709 13.359 -9.784 1.00 41.59 105 ALA A CA 1
ATOM 750 C C . ALA A 1 105 ? 21.167 13.392 -9.748 1.00 41.59 105 ALA A C 1
ATOM 752 O O . ALA A 1 105 ? 20.547 14.427 -9.986 1.00 41.59 105 ALA A O 1
ATOM 753 N N . VAL A 1 106 ? 20.519 12.262 -9.473 1.00 49.34 106 VAL A N 1
ATOM 754 C CA . VAL A 1 106 ? 19.073 12.176 -9.303 1.00 49.34 106 VAL A CA 1
ATOM 755 C C . VAL A 1 106 ? 18.762 12.523 -7.851 1.00 49.34 106 VAL A C 1
ATOM 757 O O . VAL A 1 106 ? 18.325 11.699 -7.056 1.00 49.34 106 VAL A O 1
ATOM 760 N N . HIS A 1 107 ? 18.956 13.798 -7.506 1.00 45.84 107 HIS A N 1
ATOM 761 C CA . HIS A 1 107 ? 18.339 14.436 -6.340 1.00 45.84 107 HIS A CA 1
ATOM 762 C C . HIS A 1 107 ? 16.827 14.634 -6.570 1.00 45.84 107 HIS A C 1
ATOM 764 O O . HIS A 1 107 ? 16.276 15.701 -6.302 1.00 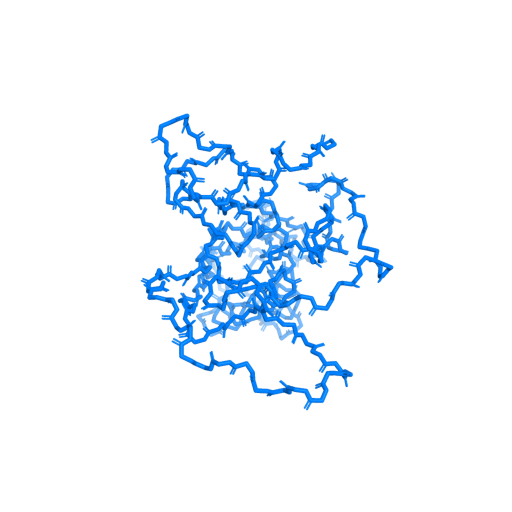45.84 107 HIS A O 1
ATOM 770 N N . ALA A 1 108 ? 16.135 13.634 -7.120 1.00 55.44 108 ALA A N 1
ATOM 771 C CA . ALA A 1 108 ? 14.684 13.633 -7.093 1.00 55.44 108 ALA A CA 1
ATOM 772 C C . ALA A 1 108 ? 14.278 13.240 -5.670 1.00 55.44 108 ALA A C 1
ATOM 774 O O . ALA A 1 108 ? 14.646 12.165 -5.202 1.00 55.44 108 ALA A O 1
ATOM 775 N N . ALA A 1 109 ? 13.559 14.120 -4.971 1.00 71.88 109 ALA A N 1
ATOM 776 C CA . ALA A 1 109 ? 12.973 13.799 -3.676 1.00 71.88 109 ALA A CA 1
ATOM 777 C C . ALA A 1 109 ? 11.979 12.640 -3.862 1.00 71.88 109 ALA A C 1
ATOM 779 O O . ALA A 1 109 ? 10.861 12.838 -4.346 1.00 71.88 109 ALA A O 1
ATOM 780 N N . ASN A 1 110 ? 12.413 11.420 -3.545 1.00 86.44 110 ASN A N 1
ATOM 781 C CA . ASN A 1 110 ? 11.562 10.241 -3.572 1.00 86.44 110 ASN A CA 1
ATOM 782 C C . ASN A 1 110 ? 10.761 10.198 -2.279 1.00 86.44 110 ASN A C 1
ATOM 784 O O . ASN A 1 110 ? 11.224 10.652 -1.233 1.00 86.44 110 ASN A O 1
ATOM 788 N N . THR A 1 111 ? 9.508 9.768 -2.343 1.00 90.62 111 THR A N 1
ATOM 789 C CA . THR A 1 111 ? 8.627 9.782 -1.170 1.00 90.62 111 THR A CA 1
ATOM 790 C C . THR A 1 111 ? 7.426 8.876 -1.391 1.00 90.62 111 THR A C 1
ATOM 792 O O . THR A 1 111 ? 6.745 8.979 -2.415 1.00 90.62 111 THR A O 1
ATOM 795 N N . VAL A 1 112 ? 7.094 8.066 -0.392 1.00 96.06 112 VAL A N 1
ATOM 796 C CA . VAL A 1 112 ? 5.721 7.618 -0.167 1.00 96.06 112 VAL A CA 1
ATOM 797 C C . VAL A 1 112 ? 5.052 8.561 0.822 1.00 96.06 112 VAL A C 1
ATOM 799 O O . VAL A 1 112 ? 5.478 8.674 1.967 1.00 96.06 112 VAL A O 1
ATOM 802 N N . ILE A 1 113 ? 3.978 9.225 0.401 1.00 96.44 113 ILE A N 1
ATOM 803 C CA . ILE A 1 113 ? 3.145 10.026 1.305 1.00 96.44 113 ILE A CA 1
ATOM 804 C C . ILE A 1 113 ? 1.719 9.505 1.286 1.00 96.44 113 ILE A C 1
ATOM 806 O O . ILE A 1 113 ? 1.174 9.218 0.221 1.00 96.44 113 ILE A O 1
ATOM 810 N N . GLY A 1 114 ? 1.095 9.376 2.451 1.00 97.25 114 GLY A N 1
ATOM 811 C CA . GLY A 1 114 ? -0.256 8.843 2.516 1.00 97.25 114 GLY A CA 1
ATOM 812 C C . GLY A 1 114 ? -1.008 9.162 3.792 1.00 97.25 114 GLY A C 1
ATOM 813 O O . GLY A 1 114 ? -0.439 9.572 4.803 1.00 97.25 114 GLY A O 1
ATOM 814 N N . VAL A 1 115 ? -2.317 8.947 3.719 1.00 98.31 115 VAL A N 1
ATOM 815 C CA . VAL A 1 115 ? -3.240 9.059 4.845 1.00 98.31 115 VAL A CA 1
ATOM 816 C C . VAL A 1 115 ? -3.938 7.719 5.037 1.00 98.31 115 VAL A C 1
ATOM 818 O O . VAL A 1 115 ? -4.429 7.124 4.079 1.00 98.31 115 VAL A O 1
ATOM 821 N N . ILE A 1 116 ? -3.996 7.262 6.282 1.00 98.50 116 ILE A N 1
ATOM 822 C CA . ILE A 1 116 ? -4.771 6.115 6.728 1.00 98.50 116 ILE A CA 1
ATOM 823 C C . ILE A 1 116 ? -5.977 6.647 7.492 1.00 98.50 116 ILE A C 1
ATOM 825 O O . ILE A 1 116 ? -5.807 7.373 8.467 1.00 98.50 116 ILE A O 1
ATOM 829 N N . ALA A 1 117 ? -7.185 6.278 7.085 1.00 96.00 117 ALA A N 1
ATOM 830 C CA . ALA A 1 117 ? -8.397 6.569 7.838 1.00 96.00 117 ALA A CA 1
ATOM 831 C C . ALA A 1 117 ? -8.901 5.302 8.533 1.00 96.00 117 ALA A C 1
ATOM 833 O O . ALA A 1 117 ? -9.067 4.261 7.892 1.00 96.00 117 ALA A O 1
ATOM 834 N N . VAL A 1 118 ? -9.147 5.412 9.838 1.00 93.81 118 VAL A N 1
ATOM 835 C CA . VAL A 1 118 ? -9.731 4.362 10.679 1.00 93.81 118 VAL A CA 1
ATOM 836 C C . VAL A 1 118 ? -11.070 4.864 11.203 1.00 93.81 118 VAL A C 1
ATOM 838 O O . VAL A 1 118 ? -11.133 5.930 11.807 1.00 93.81 118 VAL A O 1
ATOM 841 N N . GLY A 1 119 ? -12.141 4.113 10.981 1.00 89.62 119 GLY A N 1
ATOM 842 C CA . GLY A 1 119 ? -13.478 4.471 11.452 1.00 89.62 119 GLY A CA 1
ATOM 843 C C . GLY A 1 119 ? -14.383 3.254 11.559 1.00 89.62 119 GLY A C 1
ATOM 844 O O . GLY A 1 119 ? -13.941 2.130 11.339 1.00 89.62 119 GLY A O 1
ATOM 845 N N . VAL A 1 120 ? -15.651 3.470 11.890 1.00 88.50 120 VAL A N 1
ATOM 846 C CA . VAL A 1 120 ? -16.662 2.405 11.888 1.00 88.50 120 VAL A CA 1
ATOM 847 C C . VAL A 1 120 ? -17.367 2.305 10.541 1.00 88.50 120 VAL A C 1
ATOM 849 O O . VAL A 1 120 ? -17.526 3.307 9.848 1.00 88.50 120 VAL A O 1
ATOM 852 N N . ASP A 1 121 ? -17.773 1.089 10.189 1.00 87.81 121 ASP A N 1
ATOM 853 C CA . ASP A 1 121 ? -18.543 0.794 8.972 1.00 87.81 121 ASP A CA 1
ATOM 854 C C . ASP A 1 121 ? -19.980 1.328 9.072 1.00 87.81 121 ASP A C 1
ATOM 856 O O . ASP A 1 121 ? -20.489 1.974 8.158 1.00 87.81 121 ASP A O 1
ATOM 860 N N . ASP A 1 122 ? -20.611 1.114 10.228 1.00 85.81 122 ASP A N 1
ATOM 861 C CA . ASP A 1 122 ? -21.971 1.557 10.511 1.00 85.81 122 ASP A CA 1
ATOM 862 C C . ASP A 1 122 ? -21.950 2.773 11.443 1.00 85.81 122 ASP A C 1
ATOM 864 O O . ASP A 1 122 ? -21.470 2.717 12.579 1.00 85.81 122 ASP A O 1
ATOM 868 N N . SER A 1 123 ? -22.493 3.893 10.967 1.00 80.62 123 SER A N 1
ATOM 869 C CA . SER A 1 123 ? -22.568 5.131 11.743 1.00 80.62 123 SER A CA 1
ATOM 870 C C . SER A 1 123 ? -23.489 5.020 12.960 1.00 80.62 123 SER A C 1
ATOM 872 O O . SER A 1 123 ? -23.303 5.772 13.915 1.00 80.62 123 SER A O 1
ATOM 874 N N . SER A 1 124 ? -24.433 4.071 12.976 1.00 81.81 124 SER A N 1
ATOM 875 C CA . SER A 1 124 ? -25.251 3.773 14.157 1.00 81.81 124 SER A CA 1
ATOM 876 C C . SER A 1 124 ? -24.443 3.112 15.279 1.00 81.81 124 SER A C 1
ATOM 878 O O . SER A 1 124 ? -24.775 3.267 16.452 1.00 81.81 124 SER A O 1
ATOM 880 N N . GLU A 1 125 ? -23.326 2.458 14.942 1.00 78.81 125 GLU A N 1
ATOM 881 C CA . GLU A 1 125 ? -22.382 1.875 15.896 1.00 78.81 125 GLU A CA 1
ATOM 882 C C . GLU A 1 125 ? -21.258 2.851 16.295 1.00 78.81 125 GLU A C 1
ATOM 884 O O . GLU A 1 125 ? -20.374 2.497 17.077 1.00 78.81 125 GLU A O 1
ATOM 889 N N . ALA A 1 126 ? -21.279 4.099 15.809 1.00 76.44 126 ALA A N 1
ATOM 890 C CA . ALA A 1 126 ? -20.245 5.095 16.109 1.00 76.44 126 ALA A CA 1
ATOM 891 C C . ALA A 1 126 ? -20.103 5.384 17.614 1.00 76.44 126 ALA A C 1
ATOM 893 O O . ALA A 1 126 ? -19.022 5.744 18.081 1.00 76.44 126 ALA A O 1
ATOM 894 N N . GLU A 1 127 ? -21.170 5.187 18.389 1.00 74.75 127 GLU A N 1
ATOM 895 C CA . GLU A 1 127 ? -21.145 5.315 19.849 1.00 74.75 127 GLU A CA 1
ATOM 896 C C . GLU A 1 127 ? -20.373 4.180 20.545 1.00 74.75 127 GLU A C 1
ATOM 898 O O . GLU A 1 127 ? -19.885 4.370 21.659 1.00 74.75 127 GLU A O 1
ATOM 903 N N . LEU A 1 128 ? -20.224 3.021 19.891 1.00 73.12 128 LEU A N 1
ATOM 904 C CA . LEU A 1 128 ? -19.433 1.882 20.372 1.00 73.12 128 LEU A CA 1
ATOM 905 C C . LEU A 1 128 ? -17.943 2.024 20.031 1.00 73.12 128 LEU A C 1
ATOM 907 O O . LEU A 1 128 ? -17.114 1.271 20.545 1.00 73.12 128 LEU A O 1
ATOM 911 N N . TRP A 1 129 ? -17.593 2.964 19.149 1.00 75.81 129 TRP A N 1
ATOM 912 C CA . TRP A 1 129 ? -16.221 3.169 18.714 1.00 75.81 129 TRP A CA 1
ATOM 913 C C . TRP A 1 129 ? -15.389 3.860 19.788 1.00 75.81 129 TRP A C 1
ATOM 915 O O . TRP A 1 129 ? -15.704 4.963 20.240 1.00 75.81 129 TRP A O 1
ATOM 925 N N . GLY A 1 130 ? -14.294 3.195 20.159 1.00 69.19 130 GLY A N 1
ATOM 926 C CA . GLY A 1 130 ? -13.235 3.747 20.986 1.00 69.19 130 GLY A CA 1
ATOM 927 C C . GLY A 1 130 ? -12.462 4.821 20.227 1.00 69.19 130 GLY A C 1
ATOM 928 O O . GLY A 1 130 ? -11.878 4.532 19.186 1.00 69.19 130 GLY A O 1
ATOM 929 N N . CYS A 1 131 ? -12.415 6.045 20.739 1.00 72.06 131 CYS A N 1
ATOM 930 C CA . CYS A 1 131 ? -11.579 7.089 20.165 1.00 72.06 131 CYS A CA 1
ATOM 931 C C . CYS A 1 131 ? -10.120 6.699 20.387 1.00 72.06 131 CYS A C 1
ATOM 933 O O . CYS A 1 131 ? -9.698 6.510 21.527 1.00 72.06 131 CYS A O 1
ATOM 935 N N . LEU A 1 132 ? -9.350 6.589 19.304 1.00 85.44 132 LEU A N 1
ATOM 936 C CA . LEU A 1 132 ? -7.920 6.328 19.411 1.00 85.44 132 LEU A CA 1
ATOM 937 C C . LEU A 1 132 ? -7.210 7.579 19.927 1.00 85.44 132 LEU A C 1
ATOM 939 O O . LEU A 1 132 ? -7.342 8.667 19.362 1.00 85.44 132 LEU A O 1
ATOM 943 N N . GLU A 1 133 ? -6.435 7.416 20.991 1.00 87.81 133 GLU A N 1
ATOM 944 C CA . GLU A 1 133 ? -5.580 8.475 21.507 1.00 87.81 133 GLU A CA 1
ATOM 945 C C . GLU A 1 133 ? -4.405 8.738 20.561 1.00 87.81 133 GLU A C 1
ATOM 947 O O . GLU A 1 133 ? -4.005 7.888 19.762 1.00 87.81 133 GLU A O 1
ATOM 952 N N . ARG A 1 134 ? -3.780 9.910 20.699 1.00 90.75 134 ARG A N 1
ATOM 953 C CA . ARG A 1 134 ? -2.633 10.307 19.874 1.00 90.75 134 ARG A CA 1
ATOM 954 C C . ARG A 1 134 ? -1.530 9.242 19.838 1.00 90.75 134 ARG A C 1
ATOM 956 O O . ARG A 1 134 ? -1.070 8.899 18.757 1.00 90.75 134 ARG A O 1
ATOM 963 N N . ALA A 1 135 ? -1.151 8.684 20.988 1.00 93.31 135 ALA A N 1
ATOM 964 C CA . ALA A 1 135 ? -0.108 7.658 21.060 1.00 93.31 135 ALA A CA 1
ATOM 965 C C . ALA A 1 135 ? -0.494 6.365 20.311 1.00 93.31 135 ALA A C 1
ATOM 967 O O . ALA A 1 135 ? 0.353 5.699 19.719 1.00 93.31 135 ALA A O 1
ATOM 968 N N . GLN A 1 136 ? -1.782 6.017 20.297 1.00 94.19 136 GLN A N 1
ATOM 969 C CA . GLN A 1 136 ? -2.300 4.855 19.575 1.00 94.19 136 GLN A CA 1
ATOM 970 C C . GLN A 1 136 ? -2.318 5.103 18.066 1.00 94.19 136 GLN A C 1
ATOM 972 O O . GLN A 1 136 ? -1.930 4.225 17.301 1.00 94.19 136 GLN A O 1
ATOM 977 N N . LEU A 1 137 ? -2.699 6.309 17.637 1.00 94.75 137 LEU A N 1
ATOM 978 C CA . LEU A 1 137 ? -2.620 6.727 16.236 1.00 94.75 137 LEU A CA 1
ATOM 979 C C . LEU A 1 137 ? -1.173 6.745 15.735 1.00 94.75 137 LEU A C 1
ATOM 981 O O . LEU A 1 137 ? -0.899 6.217 14.662 1.00 94.75 137 LEU A O 1
ATOM 985 N N . GLU A 1 138 ? -0.241 7.276 16.530 1.00 96.88 138 GLU A N 1
ATOM 986 C CA . GLU A 1 138 ? 1.197 7.241 16.235 1.00 96.88 138 GLU A CA 1
ATOM 987 C C . GLU A 1 138 ? 1.706 5.795 16.129 1.00 96.88 138 GLU A C 1
ATOM 989 O O . GLU A 1 138 ? 2.472 5.468 15.220 1.00 96.88 138 GLU A O 1
ATOM 994 N N . ARG A 1 139 ? 1.225 4.889 16.992 1.00 97.69 139 ARG A N 1
ATOM 995 C CA . ARG A 1 139 ? 1.569 3.465 16.906 1.00 97.69 139 ARG A CA 1
ATOM 996 C C . ARG A 1 139 ? 1.026 2.808 15.636 1.00 97.69 139 ARG A C 1
ATOM 998 O O . ARG A 1 139 ? 1.766 2.068 14.993 1.00 97.69 139 ARG A O 1
ATOM 1005 N N . VAL A 1 140 ? -0.224 3.084 15.260 1.00 97.81 140 VAL A N 1
ATOM 1006 C CA . VAL A 1 140 ? -0.816 2.600 14.000 1.00 97.81 140 VAL A CA 1
ATOM 1007 C C . VAL A 1 140 ? -0.055 3.161 12.798 1.00 97.81 140 VAL A C 1
ATOM 1009 O O . VAL A 1 140 ? 0.208 2.412 11.862 1.00 97.81 140 VAL A O 1
ATOM 1012 N N . ALA A 1 141 ? 0.357 4.433 12.836 1.00 98.25 141 ALA A N 1
ATOM 1013 C CA . ALA A 1 141 ? 1.146 5.057 11.774 1.00 98.25 141 ALA A CA 1
ATOM 1014 C C . ALA A 1 141 ? 2.477 4.323 11.584 1.00 98.25 141 ALA A C 1
ATOM 1016 O O . ALA A 1 141 ? 2.797 3.912 10.474 1.00 98.25 141 ALA A O 1
ATOM 1017 N N . ALA A 1 142 ? 3.201 4.071 12.679 1.00 98.38 142 ALA A N 1
ATOM 1018 C CA . ALA A 1 142 ? 4.451 3.320 12.647 1.00 98.38 142 ALA A CA 1
ATOM 1019 C C . ALA A 1 142 ? 4.266 1.901 12.086 1.00 98.38 142 ALA A C 1
ATOM 1021 O O . ALA A 1 142 ? 5.074 1.453 11.284 1.00 98.38 142 ALA A O 1
ATOM 1022 N N . MET A 1 143 ? 3.188 1.203 12.458 1.00 98.69 143 MET A N 1
ATOM 1023 C CA . MET A 1 143 ? 2.882 -0.122 11.902 1.00 98.69 143 MET A CA 1
ATOM 1024 C C . MET A 1 143 ? 2.513 -0.063 10.415 1.00 98.69 143 MET A C 1
ATOM 1026 O O . MET A 1 143 ? 2.856 -0.964 9.660 1.00 98.69 143 MET A O 1
ATOM 1030 N N . ALA A 1 144 ? 1.845 1.000 9.962 1.00 98.69 144 ALA A N 1
ATOM 1031 C CA . ALA A 1 144 ? 1.461 1.157 8.562 1.00 98.69 144 ALA A CA 1
ATOM 1032 C C . ALA A 1 144 ? 2.677 1.264 7.617 1.00 98.69 144 ALA A C 1
ATOM 1034 O O . ALA A 1 144 ? 2.569 0.877 6.451 1.00 98.69 144 ALA A O 1
ATOM 1035 N N . HIS A 1 145 ? 3.840 1.708 8.116 1.00 98.50 145 HIS A N 1
ATOM 1036 C CA . HIS A 1 145 ? 5.100 1.687 7.363 1.00 98.50 145 HIS A CA 1
ATOM 1037 C C . HIS A 1 145 ? 5.538 0.262 6.977 1.00 98.50 145 HIS A C 1
ATOM 1039 O O . HIS A 1 145 ? 6.154 0.092 5.926 1.00 98.50 145 HIS A O 1
ATOM 1045 N N . ASP A 1 146 ? 5.126 -0.784 7.706 1.00 98.56 146 ASP A N 1
ATOM 1046 C CA . ASP A 1 146 ? 5.363 -2.172 7.279 1.00 98.56 146 ASP A CA 1
ATOM 1047 C C . ASP A 1 146 ? 4.748 -2.444 5.895 1.00 98.56 146 ASP A C 1
ATOM 1049 O O . ASP A 1 146 ? 5.267 -3.249 5.125 1.00 98.56 146 ASP A O 1
ATOM 1053 N N . GLY A 1 147 ? 3.661 -1.747 5.545 1.00 98.62 147 GLY A N 1
ATOM 1054 C CA . GLY A 1 147 ? 3.048 -1.812 4.221 1.00 98.62 147 GLY A CA 1
ATOM 1055 C C . GLY A 1 147 ? 3.954 -1.290 3.104 1.00 98.62 147 GLY A C 1
ATOM 1056 O O . GLY A 1 147 ? 3.947 -1.840 2.003 1.00 98.62 147 GLY A O 1
ATOM 1057 N N . ILE A 1 148 ? 4.775 -0.275 3.396 1.00 98.44 148 ILE A N 1
ATOM 1058 C CA . ILE A 1 148 ? 5.798 0.242 2.476 1.00 98.44 148 ILE A CA 1
ATOM 1059 C C . ILE A 1 148 ? 6.831 -0.858 2.230 1.00 98.44 148 ILE A C 1
ATOM 1061 O O . ILE A 1 148 ? 7.061 -1.221 1.081 1.00 98.44 148 ILE A O 1
ATOM 1065 N N . ALA A 1 149 ? 7.366 -1.474 3.288 1.00 97.81 149 ALA A N 1
ATOM 1066 C CA . ALA A 1 149 ? 8.341 -2.562 3.170 1.00 97.81 149 ALA A CA 1
ATOM 1067 C C . ALA A 1 149 ? 7.787 -3.827 2.479 1.00 97.81 149 ALA A C 1
ATOM 1069 O O . ALA A 1 149 ? 8.530 -4.537 1.804 1.00 97.81 149 ALA A O 1
ATOM 1070 N N . ARG A 1 150 ? 6.484 -4.116 2.611 1.00 97.75 150 ARG A N 1
ATOM 1071 C CA . ARG A 1 150 ? 5.813 -5.231 1.909 1.00 97.75 150 ARG A CA 1
ATOM 1072 C C . ARG A 1 150 ? 5.630 -4.964 0.413 1.00 97.75 150 ARG A C 1
ATOM 1074 O O . ARG A 1 150 ? 5.605 -5.905 -0.376 1.00 97.75 150 ARG A O 1
ATOM 1081 N N . ALA A 1 151 ? 5.459 -3.703 0.021 1.00 97.69 151 ALA A N 1
ATOM 1082 C CA . ALA A 1 151 ? 5.171 -3.333 -1.361 1.00 97.69 151 ALA A CA 1
ATOM 1083 C C . ALA A 1 151 ? 6.393 -2.850 -2.142 1.00 97.69 151 ALA A C 1
ATOM 1085 O O . ALA A 1 151 ? 6.381 -2.951 -3.364 1.00 97.69 151 ALA A O 1
ATOM 1086 N N . LEU A 1 152 ? 7.426 -2.327 -1.484 1.00 96.19 152 LEU A N 1
ATOM 1087 C CA . LEU A 1 152 ? 8.566 -1.684 -2.131 1.00 96.19 152 LEU A CA 1
ATOM 1088 C C . LEU A 1 152 ? 9.874 -2.396 -1.812 1.00 96.19 152 LEU A C 1
ATOM 1090 O O . LEU A 1 152 ? 10.139 -2.779 -0.674 1.00 96.19 152 LEU A O 1
ATOM 1094 N N . ARG A 1 153 ? 10.719 -2.537 -2.835 1.00 92.75 153 ARG A N 1
ATOM 1095 C CA . ARG A 1 153 ? 12.084 -3.040 -2.686 1.00 92.75 153 ARG A CA 1
ATOM 1096 C C . ARG A 1 153 ? 13.041 -2.215 -3.557 1.00 92.75 153 ARG A C 1
ATOM 1098 O O . ARG A 1 153 ? 12.887 -2.251 -4.776 1.00 92.75 153 ARG A O 1
ATOM 1105 N N . PRO A 1 154 ? 14.027 -1.510 -2.967 1.00 92.75 154 PRO A N 1
ATOM 1106 C CA . PRO A 1 154 ? 14.160 -1.203 -1.534 1.00 92.75 154 PRO A CA 1
ATOM 1107 C C . PRO A 1 154 ? 13.005 -0.326 -1.005 1.00 92.75 154 PRO A C 1
ATOM 1109 O O . PRO A 1 154 ? 12.291 0.308 -1.778 1.00 92.75 154 PRO A O 1
ATOM 1112 N N . ALA A 1 155 ? 12.853 -0.275 0.317 1.00 94.25 155 ALA A N 1
ATOM 1113 C CA . ALA A 1 155 ? 11.959 0.638 1.035 1.00 94.25 155 ALA A CA 1
ATOM 1114 C C . ALA A 1 155 ? 12.770 1.450 2.058 1.00 94.25 155 ALA A C 1
ATOM 1116 O O . ALA A 1 155 ? 13.823 0.979 2.493 1.00 94.25 155 ALA A O 1
ATOM 1117 N N . HIS A 1 156 ? 12.274 2.626 2.464 1.00 93.44 156 HIS A N 1
ATOM 1118 C CA . HIS A 1 156 ? 12.904 3.484 3.480 1.00 93.44 156 HIS A CA 1
ATOM 1119 C C . HIS A 1 156 ? 14.376 3.796 3.198 1.00 93.44 156 HIS A C 1
ATOM 1121 O O . HIS A 1 156 ? 15.222 3.750 4.097 1.00 93.44 156 HIS A O 1
ATOM 1127 N N . THR A 1 157 ? 14.712 4.081 1.938 1.00 90.31 157 THR A N 1
ATOM 1128 C CA . THR A 1 157 ? 16.082 4.487 1.623 1.00 90.31 157 THR A CA 1
ATOM 1129 C C . THR A 1 157 ? 16.383 5.840 2.283 1.00 90.31 157 THR A C 1
ATOM 1131 O O . THR A 1 157 ? 15.462 6.620 2.529 1.00 90.31 157 THR A O 1
ATOM 1134 N N . PRO A 1 158 ? 17.660 6.198 2.522 1.00 87.44 158 PRO A N 1
ATOM 1135 C CA . PRO A 1 158 ? 18.026 7.529 3.029 1.00 87.44 158 PRO A CA 1
ATOM 1136 C C . PRO A 1 158 ? 17.591 8.704 2.137 1.00 87.44 158 PRO A C 1
ATOM 1138 O O . PRO A 1 158 ? 17.758 9.863 2.506 1.00 87.44 158 PRO A O 1
ATOM 1141 N N . PHE A 1 159 ? 17.078 8.403 0.948 1.00 83.31 159 PHE A N 1
ATOM 1142 C CA . PHE A 1 159 ? 16.645 9.351 -0.063 1.00 83.31 159 PHE A CA 1
ATOM 1143 C C . PHE A 1 159 ? 15.118 9.358 -0.232 1.00 83.31 159 PHE A C 1
ATOM 1145 O O . PHE A 1 159 ? 14.608 10.062 -1.107 1.00 83.31 159 PHE A O 1
ATOM 1152 N N . ASP A 1 160 ? 14.403 8.581 0.589 1.00 87.12 160 ASP A N 1
ATOM 1153 C CA . ASP A 1 160 ? 12.949 8.581 0.676 1.00 87.12 160 ASP A CA 1
ATOM 1154 C C . ASP A 1 160 ? 12.475 9.444 1.858 1.00 87.12 160 ASP A C 1
ATOM 1156 O O . ASP A 1 160 ? 12.934 9.304 2.992 1.00 87.12 160 ASP A O 1
ATOM 1160 N N . GLY A 1 161 ? 11.512 10.328 1.601 1.00 91.94 161 GLY A N 1
ATOM 1161 C CA . GLY A 1 161 ? 10.829 11.155 2.602 1.00 91.94 161 GLY A CA 1
ATOM 1162 C C . GLY A 1 161 ? 9.556 10.519 3.172 1.00 91.94 161 GLY A C 1
ATOM 1163 O O . GLY A 1 161 ? 8.559 11.220 3.351 1.00 91.94 161 GLY A O 1
ATOM 1164 N N . ASP A 1 162 ? 9.545 9.200 3.383 1.00 95.94 162 ASP A N 1
ATOM 1165 C CA . ASP A 1 162 ? 8.321 8.432 3.655 1.00 95.94 162 ASP A CA 1
ATOM 1166 C C . ASP A 1 162 ? 7.532 8.956 4.865 1.00 95.94 162 ASP A C 1
ATOM 1168 O O . ASP A 1 162 ? 8.052 9.038 5.977 1.00 95.94 162 ASP A O 1
ATOM 1172 N N . SER A 1 163 ? 6.257 9.297 4.653 1.00 96.69 163 SER A N 1
ATOM 1173 C CA . SER A 1 163 ? 5.394 9.926 5.660 1.00 96.69 163 SER A CA 1
ATOM 1174 C C . SER A 1 163 ? 3.958 9.405 5.591 1.00 96.69 163 SER A C 1
ATOM 1176 O O . SER A 1 163 ? 3.255 9.609 4.599 1.00 96.69 163 SER A O 1
ATOM 1178 N N . LEU A 1 164 ? 3.487 8.780 6.671 1.00 98.31 164 LEU A N 1
ATOM 1179 C CA . LEU A 1 164 ? 2.113 8.292 6.801 1.00 98.31 164 LEU A CA 1
ATOM 1180 C C . LEU A 1 164 ? 1.383 8.982 7.958 1.00 98.31 164 LEU A C 1
ATOM 1182 O O . LEU A 1 164 ? 1.864 9.008 9.089 1.00 98.31 164 LEU A O 1
ATOM 1186 N N . PHE A 1 165 ? 0.187 9.500 7.681 1.00 97.88 165 PHE A N 1
ATOM 1187 C CA . PHE A 1 165 ? -0.673 10.144 8.675 1.00 97.88 165 PHE A CA 1
ATOM 1188 C C . PHE A 1 165 ? -1.887 9.272 8.961 1.00 97.88 165 PHE A C 1
ATOM 1190 O O . PHE A 1 165 ? -2.552 8.828 8.033 1.00 97.88 165 PHE A O 1
ATOM 1197 N N . VAL A 1 166 ? -2.220 9.055 10.232 1.00 97.50 166 VAL A N 1
ATOM 1198 C CA . VAL A 1 166 ? -3.431 8.315 10.610 1.00 97.50 166 VAL A CA 1
ATOM 1199 C C . VAL A 1 166 ? -4.477 9.290 11.122 1.00 97.50 166 VAL A C 1
ATOM 1201 O O . VAL A 1 166 ? -4.212 10.083 12.024 1.00 97.50 166 VAL A O 1
ATOM 1204 N N . VAL A 1 167 ? -5.677 9.209 10.559 1.00 94.56 167 VAL A N 1
ATOM 1205 C CA . VAL A 1 167 ? -6.854 9.952 10.997 1.00 94.56 167 VAL A CA 1
ATOM 1206 C C . VAL A 1 167 ? -7.901 8.982 11.524 1.00 94.56 167 VAL A C 1
ATOM 1208 O O . VAL A 1 167 ? -8.148 7.921 10.952 1.00 94.56 167 VAL A O 1
ATOM 1211 N N . CYS A 1 168 ? -8.525 9.352 12.634 1.00 89.56 168 CYS A N 1
ATOM 1212 C CA . CYS A 1 168 ? -9.626 8.614 13.231 1.00 89.56 168 CYS A CA 1
ATOM 1213 C C . CYS A 1 168 ? -10.674 9.638 13.679 1.00 89.56 168 CYS A C 1
ATOM 1215 O O . CYS A 1 168 ? -10.324 10.537 14.452 1.00 89.56 168 CYS A O 1
ATOM 1217 N N . PRO A 1 169 ? -11.920 9.583 13.174 1.00 81.31 169 PRO A N 1
ATOM 1218 C CA . PRO A 1 169 ? -12.972 10.486 13.611 1.00 81.31 169 PRO A CA 1
ATOM 1219 C C . PRO A 1 169 ? -13.200 10.341 15.113 1.00 81.31 169 PRO A C 1
ATOM 1221 O O . PRO A 1 169 ? -13.378 9.234 15.622 1.00 81.31 169 PRO A O 1
ATOM 1224 N N . GLN A 1 170 ? -13.218 11.465 15.823 1.00 71.12 170 GLN A N 1
ATOM 1225 C CA . GLN A 1 170 ? -13.527 11.459 17.244 1.00 71.12 170 GLN A CA 1
ATOM 1226 C C . GLN A 1 170 ? -15.044 11.386 17.430 1.00 71.12 170 GLN A C 1
ATOM 1228 O O . GLN A 1 170 ? -15.768 12.304 17.043 1.00 71.12 170 GLN A O 1
ATOM 1233 N N . THR A 1 171 ? -15.533 10.300 18.024 1.00 64.88 171 THR A N 1
ATOM 1234 C CA . THR A 1 171 ? -16.940 10.148 18.400 1.00 64.88 171 THR A CA 1
ATOM 1235 C C . THR A 1 171 ? -17.147 10.662 19.826 1.00 64.88 171 THR A C 1
ATOM 1237 O O . THR A 1 171 ? -16.325 10.493 20.732 1.00 64.88 171 THR A O 1
ATOM 1240 N N . ALA A 1 172 ? -18.227 11.409 20.034 1.00 51.62 172 ALA A N 1
ATOM 1241 C CA . ALA A 1 172 ? -18.450 12.143 21.269 1.00 51.62 172 ALA A CA 1
ATOM 1242 C C . ALA A 1 172 ? -19.124 11.259 22.335 1.00 51.62 172 ALA A C 1
ATOM 1244 O O . ALA A 1 172 ? -20.341 11.350 22.445 1.00 51.62 172 ALA A O 1
ATOM 1245 N N . ARG A 1 173 ? -18.383 10.458 23.138 1.00 57.19 173 ARG A N 1
ATOM 1246 C CA . ARG A 1 173 ? -18.667 10.203 24.588 1.00 57.19 173 ARG A CA 1
ATOM 1247 C C . ARG A 1 173 ? -17.799 9.145 25.304 1.00 57.19 173 ARG A C 1
ATOM 1249 O O . ARG A 1 173 ? -17.078 8.361 24.711 1.00 57.19 173 ARG A O 1
ATOM 1256 N N . LYS A 1 174 ? -17.919 9.215 26.644 1.00 47.69 174 LYS A N 1
ATOM 1257 C CA . LYS A 1 174 ? -17.028 8.833 27.763 1.00 47.69 174 LYS A CA 1
ATOM 1258 C C . LYS A 1 174 ? -17.027 7.367 28.244 1.00 47.69 174 LYS A C 1
ATOM 1260 O O . LYS A 1 174 ? -16.310 7.084 29.196 1.00 47.69 174 LYS A O 1
ATOM 1265 N N . ASN A 1 175 ? -17.808 6.457 27.665 1.00 48.75 175 ASN A N 1
ATOM 1266 C CA . ASN A 1 175 ? -17.904 5.071 28.159 1.00 48.75 175 ASN A CA 1
ATOM 1267 C C . ASN A 1 175 ? -17.255 4.091 27.184 1.00 48.75 175 ASN A C 1
ATOM 1269 O O . ASN A 1 175 ? -17.923 3.261 26.577 1.00 48.75 175 ASN A O 1
ATOM 1273 N N . GLN A 1 176 ? -15.941 4.210 27.022 1.00 62.22 176 GLN A N 1
ATOM 1274 C CA . GLN A 1 176 ? -15.183 3.307 26.167 1.00 62.22 176 GLN A CA 1
ATOM 1275 C C . GLN A 1 176 ? -14.488 2.268 27.039 1.00 62.22 176 GLN A C 1
ATOM 1277 O O . GLN A 1 176 ? -13.822 2.602 28.021 1.00 62.22 176 GLN A O 1
ATOM 1282 N N . SER A 1 177 ? -14.645 0.994 26.680 1.00 60.47 177 SER A N 1
ATOM 1283 C CA . SER A 1 177 ? -13.699 -0.025 27.122 1.00 6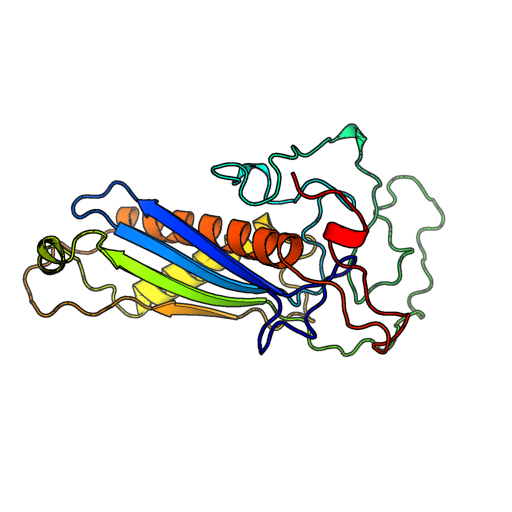0.47 177 SER A CA 1
ATOM 1284 C C . SER A 1 177 ? -12.288 0.423 26.723 1.00 60.47 177 SER A C 1
ATOM 1286 O O . SER A 1 177 ? -12.127 1.013 25.650 1.00 60.47 177 SER A O 1
ATOM 1288 N N . PRO A 1 178 ? -11.269 0.189 27.565 1.00 71.81 178 PRO A N 1
ATOM 1289 C CA . PRO A 1 178 ? -9.911 0.605 27.251 1.00 71.81 178 PRO A CA 1
ATOM 1290 C C . PRO A 1 178 ? -9.486 0.016 25.904 1.00 71.81 178 PRO A C 1
ATOM 1292 O O . PRO A 1 178 ? -9.634 -1.184 25.671 1.00 71.81 178 PRO A O 1
ATOM 1295 N N . VAL A 1 179 ? -8.967 0.868 25.018 1.00 82.25 179 VAL A N 1
ATOM 1296 C CA . VAL A 1 179 ? -8.370 0.429 23.754 1.00 82.25 179 VAL A CA 1
ATOM 1297 C C . VAL A 1 179 ? -7.192 -0.479 24.091 1.00 82.25 179 VAL A C 1
ATOM 1299 O O . VAL A 1 179 ? -6.229 -0.056 24.732 1.00 82.25 179 VAL A O 1
ATOM 1302 N N . THR A 1 180 ? -7.291 -1.744 23.692 1.00 89.00 180 THR A N 1
ATOM 1303 C CA . THR A 1 180 ? -6.290 -2.754 24.031 1.00 89.00 180 THR A CA 1
ATOM 1304 C C . THR A 1 180 ? -5.190 -2.828 22.975 1.00 89.00 180 THR A C 1
ATOM 1306 O O . THR A 1 180 ? -5.371 -2.432 21.819 1.00 89.00 180 THR A O 1
ATOM 1309 N N . ASN A 1 181 ? -4.036 -3.383 23.348 1.00 91.69 181 ASN A N 1
ATOM 1310 C CA . ASN A 1 181 ? -2.940 -3.597 22.403 1.00 91.69 181 ASN A CA 1
ATOM 1311 C C . ASN A 1 181 ? -3.329 -4.574 21.285 1.00 91.69 181 ASN A C 1
ATOM 1313 O O . ASN A 1 181 ? -2.846 -4.437 20.166 1.00 91.69 181 ASN A O 1
ATOM 1317 N N . GLU A 1 182 ? -4.231 -5.521 21.550 1.00 91.56 182 GLU A N 1
ATOM 1318 C CA . GLU A 1 182 ? -4.765 -6.441 20.545 1.00 91.56 182 GLU A CA 1
ATOM 1319 C C . GLU A 1 182 ? -5.582 -5.693 19.485 1.00 91.56 182 GLU A C 1
ATOM 1321 O O . GLU A 1 182 ? -5.461 -5.986 18.295 1.00 91.56 182 GLU A O 1
ATOM 1326 N N . LEU A 1 183 ? -6.380 -4.697 19.890 1.00 90.44 183 LEU A N 1
ATOM 1327 C CA . LEU A 1 183 ? -7.117 -3.847 18.955 1.00 90.44 183 LEU A CA 1
ATOM 1328 C C . LEU A 1 183 ? -6.154 -3.044 18.069 1.00 90.44 183 LEU A C 1
ATOM 1330 O O . LEU A 1 183 ? -6.290 -3.064 16.844 1.00 90.44 183 LEU A O 1
ATOM 1334 N N . ILE A 1 184 ? -5.140 -2.411 18.669 1.00 94.31 184 ILE A N 1
ATOM 1335 C CA . ILE A 1 184 ? -4.103 -1.675 17.927 1.00 94.31 184 ILE A CA 1
ATOM 1336 C C . ILE A 1 184 ? -3.334 -2.595 16.983 1.00 94.31 184 ILE A C 1
ATOM 1338 O O . ILE A 1 184 ? -3.090 -2.217 15.841 1.00 94.31 184 ILE A O 1
ATOM 1342 N N . ALA A 1 185 ? -3.009 -3.816 17.409 1.00 95.81 185 ALA A N 1
ATOM 1343 C CA . ALA A 1 185 ? -2.323 -4.786 16.566 1.00 95.81 185 ALA A CA 1
ATOM 1344 C C . ALA A 1 185 ? -3.153 -5.152 15.323 1.00 95.81 185 ALA A C 1
ATOM 1346 O O . ALA A 1 185 ? -2.627 -5.184 14.210 1.00 95.81 185 ALA A O 1
ATOM 1347 N N . ARG A 1 186 ? -4.465 -5.374 15.496 1.00 95.50 186 ARG A N 1
ATOM 1348 C CA . ARG A 1 186 ? -5.386 -5.702 14.394 1.00 95.50 186 ARG A CA 1
ATOM 1349 C C . ARG A 1 186 ? -5.560 -4.534 13.423 1.00 95.50 186 ARG A C 1
ATOM 1351 O O . ARG A 1 186 ? -5.476 -4.744 12.215 1.00 95.50 186 ARG A O 1
ATOM 1358 N N . ILE A 1 187 ? -5.762 -3.318 13.935 1.00 95.56 187 ILE A N 1
ATOM 1359 C CA . ILE A 1 187 ? -5.886 -2.101 13.114 1.00 95.56 187 ILE A CA 1
ATOM 1360 C C . ILE A 1 187 ? -4.567 -1.801 12.398 1.00 95.56 187 ILE A C 1
ATOM 1362 O O . ILE A 1 187 ? -4.572 -1.522 11.205 1.00 95.56 187 ILE A O 1
ATOM 1366 N N . GLY A 1 188 ? -3.438 -1.889 13.101 1.00 97.81 188 GLY A N 1
ATOM 1367 C CA . GLY A 1 188 ? -2.114 -1.623 12.548 1.00 97.81 188 GLY A CA 1
ATOM 1368 C C . GLY A 1 188 ? -1.732 -2.603 11.441 1.00 97.81 188 GLY A C 1
ATOM 1369 O O . GLY A 1 188 ? -1.245 -2.171 10.399 1.00 97.81 188 GLY A O 1
ATOM 1370 N N . ASN A 1 189 ? -2.021 -3.901 11.601 1.00 98.19 189 ASN A N 1
ATOM 1371 C CA . ASN A 1 189 ? -1.807 -4.856 10.512 1.00 98.19 189 ASN A CA 1
ATOM 1372 C C . ASN A 1 189 ? -2.709 -4.555 9.304 1.00 98.19 189 ASN A C 1
ATOM 1374 O O . ASN A 1 189 ? -2.230 -4.534 8.174 1.00 98.19 189 ASN A O 1
ATOM 1378 N N . ALA A 1 190 ? -3.993 -4.269 9.540 1.00 98.19 190 ALA A N 1
ATOM 1379 C CA . ALA A 1 190 ? -4.919 -3.889 8.475 1.00 98.19 190 ALA A CA 1
ATOM 1380 C C . ALA A 1 190 ? -4.476 -2.605 7.747 1.00 98.19 190 ALA A C 1
ATOM 1382 O O . ALA A 1 190 ? -4.605 -2.512 6.527 1.00 98.19 190 ALA A O 1
ATOM 1383 N N . ALA A 1 191 ? -3.915 -1.636 8.476 1.00 98.62 191 ALA A N 1
ATOM 1384 C CA . ALA A 1 191 ? -3.354 -0.413 7.914 1.00 98.62 191 ALA A CA 1
ATOM 1385 C C . ALA A 1 191 ? -2.139 -0.709 7.026 1.00 98.62 191 ALA A C 1
ATOM 1387 O O . ALA A 1 191 ? -2.085 -0.215 5.902 1.00 98.62 191 ALA A O 1
ATOM 1388 N N . ALA A 1 192 ? -1.214 -1.559 7.482 1.00 98.75 192 ALA A N 1
ATOM 1389 C CA . ALA A 1 192 ? -0.072 -2.002 6.685 1.00 98.75 192 ALA A CA 1
ATOM 1390 C C . ALA A 1 192 ? -0.511 -2.710 5.390 1.00 98.75 192 ALA A C 1
ATOM 1392 O O . ALA A 1 192 ? -0.008 -2.394 4.311 1.00 98.75 192 ALA A O 1
ATOM 1393 N N . ASP A 1 193 ? -1.501 -3.603 5.463 1.00 98.62 193 ASP A N 1
ATOM 1394 C CA . ASP A 1 193 ? -2.032 -4.293 4.281 1.00 98.62 193 ASP A CA 1
ATOM 1395 C C . ASP A 1 193 ? -2.712 -3.318 3.308 1.00 98.62 193 ASP A C 1
ATOM 1397 O O . ASP A 1 193 ? -2.515 -3.406 2.093 1.00 98.62 193 ASP A O 1
ATOM 1401 N N . CYS A 1 194 ? -3.466 -2.338 3.821 1.00 98.69 194 CYS A N 1
ATOM 1402 C CA . CYS A 1 194 ? -4.064 -1.291 2.993 1.00 98.69 194 CYS A CA 1
ATOM 1403 C C . CYS A 1 194 ? -3.003 -0.417 2.320 1.00 98.69 194 CYS A C 1
ATOM 1405 O O . CYS A 1 194 ? -3.147 -0.114 1.138 1.00 98.69 194 CYS A O 1
ATOM 1407 N N . VAL A 1 195 ? -1.935 -0.029 3.023 1.00 98.88 195 VAL A N 1
ATOM 1408 C CA . VAL A 1 195 ? -0.826 0.742 2.437 1.00 98.88 195 VAL A CA 1
ATOM 1409 C C . VAL A 1 195 ? -0.153 -0.055 1.322 1.00 98.88 195 VAL A C 1
ATOM 1411 O O . VAL A 1 195 ? -0.004 0.465 0.216 1.00 98.88 195 VAL A O 1
ATOM 1414 N N . ALA A 1 196 ? 0.173 -1.328 1.562 1.00 98.75 196 ALA A N 1
ATOM 1415 C CA . ALA A 1 196 ? 0.827 -2.174 0.568 1.00 98.75 196 ALA A CA 1
ATOM 1416 C C . ALA A 1 196 ? -0.016 -2.329 -0.711 1.00 98.75 196 ALA A C 1
ATOM 1418 O O . ALA A 1 196 ? 0.473 -2.123 -1.825 1.00 98.75 196 ALA A O 1
ATOM 1419 N N . ARG A 1 197 ? -1.315 -2.617 -0.553 1.00 98.56 197 ARG A N 1
ATOM 1420 C CA . ARG A 1 197 ? -2.268 -2.700 -1.671 1.00 98.56 197 ARG A CA 1
ATOM 1421 C C . ARG A 1 197 ? -2.424 -1.361 -2.387 1.00 98.56 197 ARG A C 1
ATOM 1423 O O . ARG A 1 197 ? -2.454 -1.323 -3.615 1.00 98.56 197 ARG A O 1
ATOM 1430 N N . SER A 1 198 ? -2.485 -0.256 -1.646 1.00 98.56 198 SER A N 1
ATOM 1431 C CA . SER A 1 198 ? -2.605 1.087 -2.226 1.00 98.56 198 SER A CA 1
ATOM 1432 C C . SER A 1 198 ? -1.386 1.442 -3.078 1.00 98.56 198 SER A C 1
ATOM 1434 O O . SER A 1 198 ? -1.548 1.999 -4.159 1.00 98.56 198 SER A O 1
ATOM 1436 N N . LEU A 1 199 ? -0.176 1.068 -2.651 1.00 98.31 199 LEU A N 1
ATOM 1437 C CA . LEU A 1 199 ? 1.053 1.283 -3.421 1.00 98.31 199 LEU A CA 1
ATOM 1438 C C . LEU A 1 199 ? 1.065 0.495 -4.737 1.00 98.31 199 LEU A C 1
ATOM 1440 O O . LEU A 1 199 ? 1.420 1.062 -5.770 1.00 98.31 199 LEU A O 1
ATOM 1444 N N . ALA A 1 200 ? 0.622 -0.767 -4.730 1.00 97.88 200 ALA A N 1
ATOM 1445 C CA . ALA A 1 200 ? 0.465 -1.555 -5.956 1.00 97.88 200 ALA A CA 1
ATOM 1446 C C . ALA A 1 200 ? -0.594 -0.942 -6.889 1.00 97.88 200 ALA A C 1
ATOM 1448 O O . ALA A 1 200 ? -0.342 -0.733 -8.078 1.00 97.88 200 ALA A O 1
ATOM 1449 N N . ARG A 1 201 ? -1.750 -0.547 -6.339 1.00 97.69 201 ARG A N 1
ATOM 1450 C CA . ARG A 1 201 ? -2.821 0.124 -7.094 1.00 97.69 201 ARG A CA 1
ATOM 1451 C C . ARG A 1 201 ? -2.384 1.463 -7.679 1.00 97.69 201 ARG A C 1
ATOM 1453 O O . ARG A 1 201 ? -2.883 1.822 -8.745 1.00 97.69 201 ARG A O 1
ATOM 1460 N N . ALA A 1 202 ? -1.474 2.184 -7.025 1.00 97.19 202 ALA A N 1
ATOM 1461 C CA . ALA A 1 202 ? -0.924 3.434 -7.540 1.00 97.19 202 ALA A CA 1
ATOM 1462 C C . ALA A 1 202 ? -0.182 3.226 -8.867 1.00 97.19 202 ALA A C 1
ATOM 1464 O O . ALA A 1 202 ? -0.354 4.025 -9.782 1.00 97.19 202 ALA A O 1
ATOM 1465 N N . ILE A 1 203 ? 0.578 2.133 -8.985 1.00 96.12 203 ILE A N 1
ATOM 1466 C CA . ILE A 1 203 ? 1.290 1.753 -10.214 1.00 96.12 203 ILE A CA 1
ATOM 1467 C C . 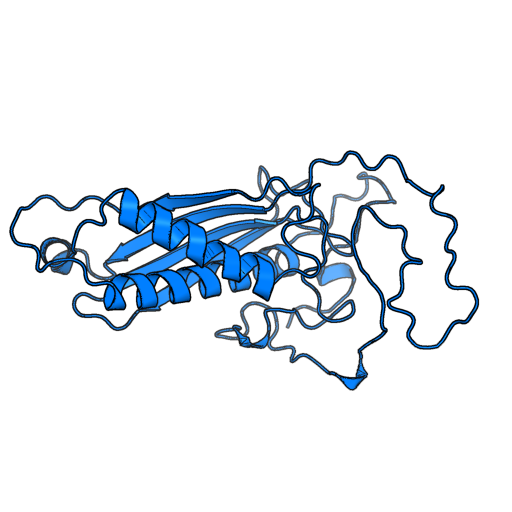ILE A 1 203 ? 0.327 1.161 -11.244 1.00 96.12 203 ILE A C 1
ATOM 1469 O O . ILE A 1 203 ? 0.331 1.572 -12.403 1.00 96.12 203 ILE A O 1
ATOM 1473 N N . TYR A 1 204 ? -0.536 0.229 -10.824 1.00 96.88 204 TYR A N 1
ATOM 1474 C CA . TYR A 1 204 ? -1.483 -0.441 -11.719 1.00 96.88 204 TYR A CA 1
ATOM 1475 C C . TYR A 1 204 ? -2.392 0.559 -12.444 1.00 96.88 204 TYR A C 1
ATOM 1477 O O . TYR A 1 204 ? -2.587 0.445 -13.653 1.00 96.88 204 TYR A O 1
ATOM 1485 N N . ASN A 1 205 ? -2.888 1.577 -11.727 1.00 95.31 205 ASN A N 1
ATOM 1486 C CA . ASN A 1 205 ? -3.822 2.596 -12.227 1.00 95.31 205 ASN A CA 1
ATOM 1487 C C . ASN A 1 205 ? -3.147 3.890 -12.720 1.00 95.31 205 ASN A C 1
ATOM 1489 O O . ASN A 1 205 ? -3.848 4.868 -13.029 1.00 95.31 205 ASN A O 1
ATOM 1493 N N . ALA A 1 206 ? -1.811 3.928 -12.746 1.00 93.25 206 ALA A N 1
ATOM 1494 C CA . ALA A 1 206 ? -1.062 5.031 -13.330 1.00 93.25 206 ALA A CA 1
ATOM 1495 C C . ALA A 1 206 ? -1.329 5.085 -14.836 1.00 93.25 206 ALA A C 1
ATOM 1497 O O . ALA A 1 206 ? -1.305 4.058 -15.512 1.00 93.25 206 ALA A O 1
ATOM 1498 N N . GLU A 1 207 ? -1.589 6.281 -15.357 1.00 90.94 207 GLU A N 1
ATOM 1499 C CA . GLU A 1 207 ? -1.805 6.478 -16.789 1.00 90.94 207 GLU A CA 1
ATOM 1500 C C . GLU A 1 207 ? -0.508 6.928 -17.484 1.00 90.94 207 GLU A C 1
ATOM 1502 O O . GLU A 1 207 ? 0.349 7.571 -16.842 1.00 90.94 207 GLU A O 1
ATOM 1507 N N . PRO A 1 208 ? -0.364 6.612 -18.786 1.00 87.75 208 PRO A N 1
ATOM 1508 C CA . PRO A 1 208 ? 0.724 7.115 -19.610 1.00 87.75 208 PRO A CA 1
ATOM 1509 C C . PRO A 1 208 ? 0.803 8.638 -19.544 1.00 87.75 208 PRO A C 1
ATOM 1511 O O . PRO A 1 208 ? -0.199 9.334 -19.343 1.00 87.75 208 PRO A O 1
ATOM 1514 N N . LEU A 1 209 ? 2.008 9.173 -19.713 1.00 82.19 209 LEU A N 1
ATOM 1515 C CA . LEU A 1 209 ? 2.151 10.609 -19.912 1.00 82.19 209 LEU A CA 1
ATOM 1516 C C . LEU A 1 209 ? 1.614 11.014 -21.295 1.00 82.19 209 LEU A C 1
ATOM 1518 O O . LEU A 1 209 ? 1.673 10.218 -22.233 1.00 82.19 209 LEU A O 1
ATOM 1522 N N . PRO A 1 210 ? 1.129 12.257 -21.463 1.00 78.38 210 PRO A N 1
ATOM 1523 C CA . PRO A 1 210 ? 0.846 12.796 -22.788 1.00 78.38 210 PRO A CA 1
ATOM 1524 C C . PRO A 1 210 ? 2.102 12.752 -23.675 1.00 78.38 210 PRO A C 1
ATOM 1526 O O . PRO A 1 210 ? 3.211 12.931 -23.174 1.00 78.38 210 PRO A O 1
ATOM 1529 N N . HIS A 1 211 ? 1.924 12.584 -24.991 1.00 60.62 211 HIS A N 1
ATOM 1530 C CA . HIS A 1 211 ? 2.983 12.394 -26.005 1.00 60.62 211 HIS A CA 1
ATOM 1531 C C . HIS A 1 211 ? 4.075 13.490 -26.094 1.00 60.62 211 HIS A C 1
ATOM 1533 O O . HIS A 1 211 ? 4.960 13.397 -26.937 1.00 60.62 211 HIS A O 1
ATOM 1539 N N . ASN A 1 212 ? 4.031 14.529 -25.258 1.00 58.91 212 ASN A N 1
ATOM 1540 C CA . ASN A 1 212 ? 5.022 15.605 -25.177 1.00 58.91 212 ASN A CA 1
ATOM 1541 C C . ASN A 1 212 ? 5.806 15.640 -23.849 1.00 58.91 212 ASN A C 1
ATOM 1543 O O . ASN A 1 212 ? 6.616 16.546 -23.648 1.00 58.91 212 ASN A O 1
ATOM 1547 N N . ALA A 1 213 ? 5.559 14.705 -22.931 1.00 57.91 213 ALA A N 1
ATOM 1548 C CA . ALA A 1 213 ? 6.357 14.569 -21.722 1.00 57.91 213 ALA A CA 1
ATOM 1549 C C . ALA A 1 213 ? 7.627 13.753 -22.013 1.00 57.91 213 ALA A C 1
ATOM 1551 O O . ALA A 1 213 ? 7.605 12.852 -22.842 1.00 57.91 213 ALA A O 1
ATOM 1552 N N . MET A 1 214 ? 8.724 14.100 -21.336 1.00 57.22 214 MET A N 1
ATOM 1553 C CA . MET A 1 214 ? 10.088 13.597 -21.559 1.00 57.22 214 MET A CA 1
ATOM 1554 C C . MET A 1 214 ? 10.166 12.096 -21.910 1.00 57.22 214 MET A C 1
ATOM 1556 O O . MET A 1 214 ? 9.748 11.261 -21.110 1.00 57.22 214 MET A O 1
ATOM 1560 N N . ASP A 1 215 ? 10.810 11.771 -23.041 1.00 58.84 215 ASP A N 1
ATOM 1561 C CA . ASP A 1 215 ? 11.095 10.404 -23.542 1.00 58.84 215 ASP A CA 1
ATOM 1562 C C . ASP A 1 215 ? 11.838 9.496 -22.537 1.00 58.84 215 ASP A C 1
ATOM 1564 O O . ASP A 1 215 ? 11.956 8.290 -22.737 1.00 58.84 215 ASP A O 1
ATOM 1568 N N . THR A 1 216 ? 12.361 10.070 -21.453 1.00 67.31 216 THR A N 1
ATOM 1569 C CA . THR A 1 216 ? 13.145 9.384 -20.421 1.00 67.31 216 THR A CA 1
ATOM 1570 C C . THR A 1 216 ? 12.332 8.961 -19.195 1.00 67.31 216 THR A C 1
ATOM 1572 O O . THR A 1 216 ? 12.883 8.330 -18.293 1.00 67.31 216 THR A O 1
ATOM 1575 N N . ALA A 1 217 ? 11.040 9.299 -19.114 1.00 73.12 217 ALA A N 1
ATOM 1576 C CA . ALA A 1 217 ? 10.206 8.888 -17.989 1.00 73.12 217 ALA A CA 1
ATOM 1577 C C . ALA A 1 217 ? 9.899 7.374 -18.039 1.00 73.12 217 ALA A C 1
ATOM 1579 O O . ALA A 1 217 ? 9.644 6.837 -19.120 1.00 73.12 217 ALA A O 1
ATOM 1580 N N . PRO A 1 218 ? 9.850 6.674 -16.887 1.00 84.44 218 PRO A N 1
ATOM 1581 C CA . PRO A 1 218 ? 9.388 5.292 -16.844 1.00 84.44 218 PRO A CA 1
ATOM 1582 C C . PRO A 1 218 ? 7.996 5.149 -17.465 1.00 84.44 218 PRO A C 1
ATOM 1584 O O . PRO A 1 218 ? 7.143 6.022 -17.292 1.00 84.44 218 PRO A O 1
ATOM 1587 N N . LYS A 1 219 ? 7.757 4.027 -18.148 1.00 90.06 219 LYS A N 1
ATOM 1588 C CA . LYS A 1 219 ? 6.457 3.697 -18.752 1.00 90.06 219 LYS A CA 1
ATOM 1589 C C . LYS A 1 219 ? 5.410 3.358 -17.689 1.00 90.06 219 LYS A C 1
ATOM 1591 O O . LYS A 1 219 ? 5.738 2.850 -16.612 1.00 90.06 219 LYS A O 1
ATOM 1596 N N . ALA A 1 220 ? 4.138 3.614 -17.983 1.00 92.56 220 ALA A N 1
ATOM 1597 C CA . ALA A 1 220 ? 3.028 3.157 -17.156 1.00 92.56 220 ALA A CA 1
ATOM 1598 C C . ALA A 1 220 ? 2.913 1.630 -17.189 1.00 92.56 220 ALA A C 1
ATOM 1600 O O . ALA A 1 220 ? 3.338 0.978 -18.146 1.00 92.56 220 ALA A O 1
ATOM 1601 N N . TYR A 1 221 ? 2.294 1.053 -16.155 1.00 94.88 221 TYR A N 1
ATOM 1602 C CA . TYR A 1 221 ? 2.057 -0.391 -16.098 1.00 94.88 221 TYR A CA 1
ATOM 1603 C C . TYR A 1 221 ? 1.342 -0.894 -17.358 1.00 94.88 221 TYR A C 1
ATOM 1605 O O . TYR A 1 221 ? 1.793 -1.856 -17.969 1.00 94.88 221 TYR A O 1
ATOM 1613 N N . CYS A 1 222 ? 0.292 -0.191 -17.796 1.00 93.75 222 CYS A N 1
ATOM 1614 C CA . CYS A 1 222 ? -0.507 -0.559 -18.968 1.00 93.75 222 CYS A CA 1
ATOM 1615 C C . CYS A 1 222 ? 0.238 -0.458 -20.312 1.00 93.75 222 CYS A C 1
ATOM 1617 O O . CYS A 1 222 ? -0.211 -1.039 -21.295 1.00 93.75 222 CYS A O 1
ATOM 1619 N N . GLU A 1 223 ? 1.371 0.248 -20.372 1.00 92.69 223 GLU A N 1
ATOM 1620 C CA . GLU A 1 223 ? 2.230 0.299 -21.566 1.00 92.69 223 GLU A CA 1
ATOM 1621 C C . GLU A 1 223 ? 3.227 -0.865 -21.609 1.00 92.69 223 GLU A C 1
ATOM 1623 O O . GLU A 1 223 ? 3.793 -1.168 -22.660 1.00 92.69 223 GLU A O 1
ATOM 1628 N N . ARG A 1 224 ? 3.481 -1.493 -20.455 1.00 92.75 224 ARG A N 1
ATOM 1629 C CA . ARG A 1 224 ? 4.414 -2.616 -20.299 1.00 92.75 224 ARG A CA 1
ATOM 1630 C C . ARG A 1 224 ? 3.686 -3.959 -20.264 1.00 92.75 224 ARG A C 1
ATOM 1632 O O . ARG A 1 224 ? 4.216 -4.949 -20.757 1.00 92.75 224 ARG A O 1
ATOM 1639 N N . PHE A 1 225 ? 2.492 -3.987 -19.679 1.00 93.75 225 PHE A N 1
ATOM 1640 C CA . PHE A 1 225 ? 1.717 -5.187 -19.387 1.00 93.75 225 PHE A CA 1
ATOM 1641 C C . PHE A 1 225 ? 0.228 -4.936 -19.633 1.00 93.75 225 PHE A C 1
ATOM 1643 O O . PHE A 1 225 ? -0.284 -3.848 -19.377 1.00 93.75 225 PHE A O 1
ATOM 1650 N N . SER A 1 226 ? -0.496 -5.956 -20.087 1.00 87.25 226 SER A N 1
ATOM 1651 C CA . SER A 1 226 ? -1.954 -5.887 -20.190 1.00 87.25 226 SER A CA 1
ATOM 1652 C C . SER A 1 226 ? -2.589 -5.877 -18.796 1.00 87.25 226 SER A C 1
ATOM 1654 O O . SER A 1 226 ? -2.284 -6.740 -17.974 1.00 87.25 226 SER A O 1
ATOM 1656 N N . ARG A 1 227 ? -3.487 -4.916 -18.545 1.00 85.12 227 ARG A N 1
ATOM 1657 C CA . ARG A 1 227 ? -4.415 -4.963 -17.405 1.00 85.12 227 ARG A CA 1
ATOM 1658 C C . ARG A 1 227 ? -5.425 -6.086 -17.663 1.00 85.12 227 ARG A C 1
ATOM 1660 O O . ARG A 1 227 ? -5.921 -6.183 -18.788 1.00 85.12 227 ARG A O 1
ATOM 1667 N N . GLN A 1 228 ? -5.666 -6.930 -16.664 1.00 70.94 228 GLN A N 1
ATOM 1668 C CA . GLN A 1 228 ? -6.735 -7.932 -16.710 1.00 70.94 228 GLN A CA 1
ATOM 1669 C C . GLN A 1 228 ? -8.059 -7.312 -16.267 1.00 70.94 228 GLN A C 1
ATOM 1671 O O . GLN A 1 228 ? -8.012 -6.354 -15.453 1.00 70.94 228 GLN A O 1
#